Protein AF-A0A9W9DX78-F1 (afdb_monomer_lite)

Sequence (308 aa):
MVFSSPDERIPYTIQPLTSFVSNEYILKGWKRLVHPEGACCYVYQFSGRSRDPRFYTDANILDDLIKDRVMVCIREFDDFTGSRDIRLPFRANIVFNLGTDEGNPDDYICEYYIADHASRSIFWLDTVDANIFSVWWEVVGVTPATHIEHAVVSQCWYHCHLFPHSYSLTVEVVDELHDILSHSICDTITSSTSTVPYSVSDLKEMMLLLNNLRKNPSTGGGVSAYSRIMYIFARLRFLHFNGQPGARLDRDQSIHYKADRLQHRRPWWMRSLSPVLFSAPDLYYRNCQLCGWIVWSTKLRGQILLAR

Foldseek 3Di:
DDDDDPPDDDDDDDDPPDDPDPPPVVDVQKDWDAAPVGQIKIWGDDPDDPFDEIEIESFDVVPVVSVVVSVVVVVVVVCVCVVVVPDDPTHKYKYWYWAADPVDNVDIDIDIWIADPVLLFIGDPDDDDPVVQPLPVLDPDDDDPVLVVLSGSLVNLVVCLVVQQSDWDDLVLLVVVLVVLVVQLVQQVPDPFALRPDDNVVSVVLNVLSVVCNVPGDTRPSSNVSSVSVSVVSSSCSSQVPPDDQGNGGNPDDSDDDVVVVVPPPDVVLVVCCVVVVNPSVVVSVCVVVVVDDDDDDPPDDDDDDDD

Organism: NCBI:txid153920

Radius of gyration: 27.49 Å; chains: 1; bounding box: 90×54×74 Å

pLDDT: mean 80.82, std 18.41, range [25.75, 97.81]

Secondary structure (DSSP, 8-state):
--PPPTTS-----PPTT------GGG-TTEEEEE-TTS-EEEEE--TT-TTS-EEEE-S-TTSHHHHHHHHHHHHHHHHHHHHTT--PPTTPEEEEEEEEPTT-TT-EEEEEEEEETTTTEEE-SS---GGGSGGGGG-S----HHHHHHHHHHHHHHHHHH-TTS----HHHHHHHHHHHHHHHHHHHH-TT----S-HHHHHHHHHHHHHHHHS--SSHHHHHHHHHHHHHHHHHHHTTTTSTT---STT--S---HHHHS----HHHHHHHHHTTTHHHHHHHHHHHTTS---------------

Structure (mmCIF, N/CA/C/O backbone):
data_AF-A0A9W9DX78-F1
#
_entry.id   AF-A0A9W9DX78-F1
#
loop_
_atom_site.group_PDB
_atom_site.id
_atom_site.type_symbol
_atom_site.label_atom_id
_atom_site.label_alt_id
_atom_site.label_comp_id
_atom_site.label_asym_id
_atom_site.label_entity_id
_atom_site.label_seq_id
_atom_site.pdbx_PDB_ins_code
_atom_site.Cartn_x
_atom_site.Cartn_y
_atom_site.Cartn_z
_atom_site.occupancy
_atom_site.B_iso_or_equiv
_atom_site.auth_seq_id
_atom_site.auth_comp_id
_atom_site.auth_asym_id
_atom_site.auth_atom_id
_atom_site.pdbx_PDB_model_num
ATOM 1 N N . MET A 1 1 ? 26.016 3.010 -13.474 1.00 39.75 1 MET A N 1
ATOM 2 C CA . MET A 1 1 ? 26.534 4.291 -12.927 1.00 39.75 1 MET A CA 1
ATOM 3 C C . MET A 1 1 ? 26.956 4.020 -11.490 1.00 39.75 1 MET A C 1
ATOM 5 O O . MET A 1 1 ? 26.122 3.547 -10.733 1.00 39.75 1 MET A O 1
ATOM 9 N N . VAL A 1 2 ? 28.229 4.213 -11.133 1.00 38.81 2 VAL A N 1
ATOM 10 C CA . VAL A 1 2 ? 28.708 3.964 -9.761 1.00 38.81 2 VAL A CA 1
ATOM 11 C C . VAL A 1 2 ? 28.140 5.060 -8.862 1.00 38.81 2 VAL A C 1
ATOM 13 O O . VAL A 1 2 ? 28.445 6.232 -9.072 1.00 38.81 2 VAL A O 1
ATOM 16 N N . PHE A 1 3 ? 27.281 4.702 -7.907 1.00 47.84 3 PHE A N 1
ATOM 17 C CA . PHE A 1 3 ? 26.845 5.649 -6.886 1.00 47.84 3 PHE A CA 1
ATOM 18 C C . PHE A 1 3 ? 28.029 5.926 -5.967 1.00 47.84 3 PHE A C 1
ATOM 20 O O . PHE A 1 3 ? 28.554 5.030 -5.313 1.00 47.84 3 PHE A O 1
ATOM 27 N N . SER A 1 4 ? 28.473 7.173 -5.957 1.00 55.44 4 SER A N 1
ATOM 28 C CA . SER A 1 4 ? 29.407 7.675 -4.962 1.00 55.44 4 SER A CA 1
ATOM 29 C C . SER A 1 4 ? 28.764 7.652 -3.577 1.00 55.44 4 SER A C 1
ATOM 31 O O . SER A 1 4 ? 27.589 8.006 -3.446 1.00 55.44 4 SER A O 1
ATOM 33 N N . SER A 1 5 ? 29.536 7.271 -2.554 1.00 54.41 5 SER A N 1
ATOM 34 C CA . SER A 1 5 ? 29.099 7.370 -1.157 1.00 54.41 5 SER A CA 1
ATOM 35 C C . SER A 1 5 ? 28.635 8.805 -0.846 1.00 54.41 5 SER A C 1
ATOM 37 O O . SER A 1 5 ? 29.285 9.748 -1.308 1.00 54.41 5 SER A O 1
ATOM 39 N N . PRO A 1 6 ? 27.563 9.005 -0.051 1.00 67.50 6 PRO A N 1
ATOM 40 C CA . PRO A 1 6 ? 27.138 10.334 0.401 1.00 67.50 6 PRO A CA 1
ATOM 41 C C . PRO A 1 6 ? 28.216 11.099 1.185 1.00 67.50 6 PRO A C 1
ATOM 43 O O . PRO A 1 6 ? 28.081 12.304 1.395 1.00 67.50 6 PRO A O 1
ATOM 46 N N . ASP A 1 7 ? 29.261 10.402 1.633 1.00 74.38 7 ASP A N 1
ATOM 47 C CA . ASP A 1 7 ? 30.269 10.926 2.552 1.00 74.38 7 ASP A CA 1
ATOM 48 C C . ASP A 1 7 ? 31.324 11.823 1.883 1.00 74.38 7 ASP A C 1
ATOM 50 O O . ASP A 1 7 ? 32.043 12.545 2.576 1.00 74.38 7 ASP A O 1
ATOM 54 N N . GLU A 1 8 ? 31.427 11.823 0.549 1.00 79.19 8 GLU A N 1
ATOM 55 C CA . GLU A 1 8 ? 32.454 12.581 -0.172 1.00 79.19 8 GLU A CA 1
ATOM 56 C C . GLU A 1 8 ? 31.854 13.718 -1.014 1.00 79.19 8 GLU A C 1
ATOM 58 O O . GLU A 1 8 ? 30.939 13.532 -1.819 1.00 79.19 8 GLU A O 1
ATOM 63 N N . ARG A 1 9 ? 32.382 14.941 -0.849 1.00 74.25 9 ARG A N 1
ATOM 64 C CA . ARG A 1 9 ? 31.982 16.088 -1.677 1.00 74.25 9 ARG A CA 1
ATOM 65 C C . ARG A 1 9 ? 32.602 15.968 -3.063 1.00 74.25 9 ARG A C 1
ATOM 67 O O . ARG A 1 9 ? 33.774 16.286 -3.246 1.00 74.25 9 ARG A O 1
ATOM 74 N N . ILE A 1 10 ? 31.789 15.610 -4.048 1.00 81.19 10 ILE A N 1
ATOM 75 C CA . ILE A 1 10 ? 32.211 15.582 -5.449 1.00 81.19 10 ILE A CA 1
ATOM 76 C C . ILE A 1 10 ? 31.985 16.967 -6.072 1.00 81.19 10 ILE A C 1
ATOM 78 O O . ILE A 1 10 ? 30.840 17.426 -6.129 1.00 81.19 10 ILE A O 1
ATOM 82 N N . PRO A 1 11 ? 33.038 17.666 -6.537 1.00 82.56 11 PRO A N 1
ATOM 83 C CA . PRO A 1 11 ? 32.868 18.939 -7.224 1.00 82.56 11 PRO A CA 1
ATOM 84 C C . PRO A 1 11 ? 32.134 18.722 -8.556 1.00 82.56 11 PRO A C 1
ATOM 86 O O . PRO A 1 11 ? 32.561 17.927 -9.389 1.00 82.56 11 PRO A O 1
ATOM 89 N N . TYR A 1 12 ? 31.038 19.453 -8.768 1.00 81.62 12 TYR A N 1
ATOM 90 C CA . TYR A 1 12 ? 30.264 19.433 -10.011 1.00 81.62 12 TYR A CA 1
ATOM 91 C C . TYR A 1 12 ? 30.130 20.852 -10.571 1.00 81.62 12 TYR A C 1
ATOM 93 O O . TYR A 1 12 ? 29.685 21.765 -9.873 1.00 81.62 12 TYR A O 1
ATOM 101 N N . THR A 1 13 ? 30.508 21.051 -11.836 1.00 87.31 13 THR A N 1
ATOM 102 C CA . THR A 1 13 ? 30.417 22.351 -12.518 1.00 87.31 13 THR A CA 1
ATOM 103 C C . THR A 1 13 ? 29.256 22.346 -13.506 1.00 87.31 13 THR A C 1
ATOM 105 O O . THR A 1 13 ? 29.278 21.621 -14.499 1.00 87.31 13 THR A O 1
ATOM 108 N N . ILE A 1 14 ? 28.250 23.187 -13.252 1.00 87.56 14 ILE A N 1
ATOM 109 C CA . ILE A 1 14 ? 27.121 23.396 -14.165 1.00 87.56 14 ILE A CA 1
ATOM 110 C C . ILE A 1 14 ? 27.589 24.287 -15.319 1.00 87.56 14 ILE A C 1
ATOM 112 O O . ILE A 1 14 ? 28.000 25.425 -15.096 1.00 87.56 14 ILE A O 1
ATOM 116 N N . GLN A 1 15 ? 27.524 23.780 -16.549 1.00 91.25 15 GLN A N 1
ATOM 117 C CA . GLN A 1 15 ? 27.905 24.558 -17.729 1.00 91.25 15 GLN A CA 1
ATOM 118 C C . GLN A 1 15 ? 26.832 25.612 -18.067 1.00 91.25 15 GLN A C 1
ATOM 120 O O . GLN A 1 15 ? 25.640 25.353 -17.849 1.00 91.25 15 GLN A O 1
ATOM 125 N N . PRO A 1 16 ? 27.201 26.785 -18.620 1.00 87.50 16 PRO A N 1
ATOM 126 C CA . PRO A 1 16 ? 26.230 27.762 -19.108 1.00 87.50 16 PRO A CA 1
ATOM 127 C C . PRO A 1 16 ? 25.223 27.124 -20.074 1.00 87.50 16 PRO A C 1
ATOM 129 O O . PRO A 1 16 ? 25.591 26.266 -20.870 1.00 87.50 16 PRO A O 1
ATOM 132 N N . LEU A 1 17 ? 23.957 27.552 -20.007 1.00 81.12 17 LEU A N 1
ATOM 133 C CA . LEU A 1 17 ? 22.848 27.030 -20.828 1.00 81.12 17 LEU A CA 1
ATOM 134 C C . LEU A 1 17 ? 22.507 25.539 -20.602 1.00 81.12 17 LEU A C 1
ATOM 136 O O . LEU A 1 17 ? 21.785 24.947 -21.402 1.00 81.12 17 LEU A O 1
ATOM 140 N N . THR A 1 18 ? 22.957 24.934 -19.497 1.00 81.31 18 THR A N 1
ATOM 141 C CA . THR A 1 18 ? 22.501 23.594 -19.095 1.00 81.31 18 THR A CA 1
ATOM 142 C C . THR A 1 18 ? 21.070 23.662 -18.563 1.00 81.31 18 THR A C 1
ATOM 144 O O . THR A 1 18 ? 20.807 24.334 -17.566 1.00 81.31 18 THR A O 1
ATOM 147 N N . SER A 1 19 ? 20.149 22.934 -19.198 1.00 77.38 19 SER A N 1
ATOM 148 C CA . SER A 1 19 ? 18.806 22.683 -18.670 1.00 77.38 19 SER A CA 1
ATOM 149 C C . SER A 1 19 ? 18.724 21.253 -18.149 1.00 77.38 19 SER A C 1
ATOM 151 O O . SER A 1 19 ? 19.012 20.303 -18.877 1.00 77.38 19 SER A O 1
ATOM 153 N N . PHE A 1 20 ? 18.321 21.092 -16.890 1.00 70.56 20 PHE A N 1
ATOM 154 C CA . PHE A 1 20 ? 18.100 19.786 -16.273 1.00 70.56 20 PHE A CA 1
ATOM 155 C C . PHE A 1 20 ? 16.692 19.295 -16.607 1.00 70.56 20 PHE A C 1
ATOM 157 O O . PHE A 1 20 ? 15.810 19.236 -15.753 1.00 70.56 20 PHE A O 1
ATOM 164 N N . VAL A 1 21 ? 16.464 18.973 -17.876 1.00 61.59 21 VAL A N 1
ATOM 165 C CA . VAL A 1 21 ? 15.278 18.207 -18.256 1.00 61.59 21 VAL A CA 1
ATOM 166 C C . VAL A 1 21 ? 15.561 16.760 -17.874 1.00 61.59 21 VAL A C 1
ATOM 168 O O . VAL A 1 21 ? 16.599 16.213 -18.246 1.00 61.59 21 VAL A O 1
ATOM 171 N N . SER A 1 22 ? 14.673 16.147 -17.087 1.00 55.66 22 SER A N 1
ATOM 172 C CA . SER A 1 22 ? 14.780 14.718 -16.791 1.00 55.66 22 SER A CA 1
ATOM 173 C C . SER A 1 22 ? 14.846 13.976 -18.124 1.00 55.66 22 SER A C 1
ATOM 175 O O . SER A 1 22 ? 13.987 14.182 -18.978 1.00 55.66 22 SER A O 1
ATOM 177 N N . ASN A 1 23 ? 15.899 13.186 -18.339 1.00 50.88 23 ASN A N 1
ATOM 178 C CA . ASN A 1 23 ? 16.102 12.431 -19.573 1.00 50.88 23 ASN A CA 1
ATOM 179 C C . ASN A 1 23 ? 15.057 11.304 -19.680 1.00 50.88 23 ASN A C 1
ATOM 181 O O . ASN A 1 23 ? 15.368 10.124 -19.533 1.00 50.88 23 ASN A O 1
ATOM 185 N N . GLU A 1 24 ? 13.802 11.661 -19.953 1.00 53.16 24 GLU A N 1
ATOM 186 C CA . GLU A 1 24 ? 12.708 10.721 -20.217 1.00 53.16 24 GLU A CA 1
ATOM 187 C C . GLU A 1 24 ? 12.996 9.872 -21.471 1.00 53.16 24 GLU A C 1
ATOM 189 O O . GLU A 1 24 ? 12.524 8.745 -21.587 1.00 53.16 24 GLU A O 1
ATOM 194 N N . TYR A 1 25 ? 13.863 10.358 -22.369 1.00 51.03 25 TYR A N 1
ATOM 195 C CA . TYR A 1 25 ? 14.285 9.668 -23.593 1.00 51.03 25 TYR A CA 1
ATOM 196 C C . TYR A 1 25 ? 15.056 8.352 -23.360 1.00 51.03 25 TYR A C 1
ATOM 198 O O . TYR A 1 25 ? 15.133 7.534 -24.276 1.00 51.03 25 TYR A O 1
ATOM 206 N N . ILE A 1 26 ? 15.621 8.120 -22.165 1.00 53.78 26 ILE A N 1
ATOM 207 C CA . ILE A 1 26 ? 16.452 6.929 -21.870 1.00 53.78 26 ILE A CA 1
ATOM 208 C C . ILE A 1 26 ? 15.590 5.688 -21.557 1.00 53.78 26 ILE A C 1
ATOM 210 O O . ILE A 1 26 ? 16.038 4.545 -21.658 1.00 53.78 26 ILE A O 1
ATOM 214 N N . LEU A 1 27 ? 14.313 5.889 -21.239 1.00 66.12 27 LEU A N 1
ATOM 215 C CA . LEU A 1 27 ? 13.443 4.882 -20.648 1.00 66.12 27 LEU A CA 1
ATOM 216 C C . LEU A 1 27 ? 12.310 4.496 -21.616 1.00 66.12 27 LEU A C 1
ATOM 218 O O . LEU A 1 27 ? 11.139 4.735 -21.349 1.00 66.12 27 LEU A O 1
ATOM 222 N N . LYS A 1 28 ? 12.630 3.891 -22.773 1.00 77.00 28 LYS A N 1
ATOM 223 C CA . LYS A 1 28 ? 11.600 3.401 -23.720 1.00 77.00 28 LYS A CA 1
ATOM 224 C C . LYS A 1 28 ? 10.590 2.485 -23.001 1.00 77.00 28 LYS A C 1
ATOM 226 O O . LYS A 1 28 ? 10.953 1.393 -22.575 1.00 77.00 28 LYS A O 1
ATOM 231 N N . GLY A 1 29 ? 9.337 2.932 -22.879 1.00 82.56 29 GLY A N 1
ATOM 232 C CA . GLY A 1 29 ? 8.245 2.211 -22.200 1.00 82.56 29 GLY A CA 1
ATOM 233 C C . GLY A 1 29 ? 8.226 2.333 -20.669 1.00 82.56 29 GLY A C 1
ATOM 234 O O . GLY A 1 29 ? 7.264 1.907 -20.036 1.00 82.56 29 GLY A O 1
ATOM 235 N N . TRP A 1 30 ? 9.253 2.944 -20.079 1.00 88.94 30 TRP A N 1
ATOM 236 C CA . TRP A 1 30 ? 9.406 3.140 -18.643 1.00 88.94 30 TRP A CA 1
ATOM 237 C C . TRP A 1 30 ? 9.156 4.604 -18.277 1.00 88.94 30 TRP A C 1
ATOM 239 O O . TRP A 1 30 ? 9.602 5.526 -18.955 1.00 88.94 30 TRP A O 1
ATOM 249 N N . LYS A 1 31 ? 8.483 4.837 -17.155 1.00 90.19 31 LYS A N 1
ATOM 250 C CA . LYS A 1 31 ? 8.309 6.164 -16.571 1.00 90.19 31 LYS A CA 1
ATOM 251 C C . LYS A 1 31 ? 8.881 6.173 -15.164 1.00 90.19 31 LYS A C 1
ATOM 253 O O . LYS A 1 31 ? 8.508 5.357 -14.325 1.00 90.19 31 LYS A O 1
ATOM 258 N N . ARG A 1 32 ? 9.771 7.129 -14.905 1.00 90.56 32 ARG A N 1
ATOM 259 C CA . ARG A 1 32 ? 10.307 7.390 -13.569 1.00 90.56 32 ARG A CA 1
ATOM 260 C C . ARG A 1 32 ? 9.287 8.172 -12.745 1.00 90.56 32 ARG A C 1
ATOM 262 O O . ARG A 1 32 ? 8.719 9.154 -13.220 1.00 90.56 32 ARG A O 1
ATOM 269 N N . LEU A 1 33 ? 9.086 7.754 -11.505 1.00 89.94 33 LEU A N 1
ATOM 270 C CA . LEU A 1 33 ? 8.206 8.382 -10.531 1.00 89.94 33 LEU A CA 1
ATOM 271 C C . LEU A 1 33 ? 8.989 8.620 -9.237 1.00 89.94 33 LEU A C 1
ATOM 273 O O . LEU A 1 33 ? 9.838 7.821 -8.853 1.00 89.94 33 LEU A O 1
ATOM 277 N N . VAL A 1 34 ? 8.708 9.735 -8.568 1.00 89.75 34 VAL A N 1
ATOM 278 C CA . VAL A 1 34 ? 9.351 10.085 -7.296 1.00 89.75 34 VAL A CA 1
ATOM 279 C C . VAL A 1 34 ? 8.270 10.198 -6.236 1.00 89.75 34 VAL A C 1
ATOM 281 O O . VAL A 1 34 ? 7.331 10.981 -6.378 1.00 89.75 34 VAL A O 1
ATOM 284 N N . HIS A 1 35 ? 8.377 9.376 -5.198 1.00 91.12 35 HIS A N 1
ATOM 285 C CA . HIS A 1 35 ? 7.530 9.447 -4.019 1.00 91.12 35 HIS A CA 1
ATOM 286 C C . HIS A 1 35 ? 7.719 10.814 -3.330 1.00 91.12 35 HIS A C 1
ATOM 288 O O . HIS A 1 35 ? 8.832 11.339 -3.337 1.00 91.12 35 HIS A O 1
ATOM 294 N N . PRO A 1 36 ? 6.685 11.401 -2.700 1.00 90.25 36 PRO A N 1
ATOM 295 C CA . PRO A 1 36 ? 6.815 12.644 -1.933 1.00 90.25 36 PRO A CA 1
ATOM 296 C C . PRO A 1 36 ? 7.933 12.648 -0.875 1.00 90.25 36 PRO A C 1
ATOM 298 O O . PRO A 1 36 ? 8.475 13.704 -0.576 1.00 90.25 36 PRO A O 1
ATOM 301 N N . GLU A 1 37 ? 8.305 11.481 -0.341 1.00 90.38 37 GLU A N 1
ATOM 302 C CA . GLU A 1 37 ? 9.425 11.317 0.609 1.00 90.38 37 GLU A CA 1
ATOM 303 C C . GLU A 1 37 ? 10.801 11.162 -0.076 1.00 90.38 37 GLU A C 1
ATOM 305 O O . GLU A 1 37 ? 11.813 10.993 0.593 1.00 90.38 37 GLU A O 1
ATOM 310 N N . GLY A 1 38 ? 10.862 11.213 -1.409 1.00 89.06 38 GLY A N 1
ATOM 311 C CA . GLY A 1 38 ? 12.100 11.183 -2.195 1.00 89.06 38 GLY A CA 1
ATOM 312 C C . GLY A 1 38 ? 12.480 9.820 -2.780 1.00 89.06 38 GLY A C 1
ATOM 313 O O . GLY A 1 38 ? 13.324 9.772 -3.674 1.00 89.06 38 GLY A O 1
ATOM 314 N N . ALA A 1 39 ? 11.842 8.727 -2.347 1.00 89.62 39 ALA A N 1
ATOM 315 C CA . ALA A 1 39 ? 12.070 7.398 -2.919 1.00 89.62 39 ALA A CA 1
ATOM 316 C C . ALA A 1 39 ? 11.726 7.365 -4.419 1.00 89.62 39 ALA A C 1
ATOM 318 O O . ALA A 1 39 ? 10.754 7.978 -4.866 1.00 89.62 39 ALA A O 1
ATOM 319 N N . CYS A 1 40 ? 12.527 6.655 -5.210 1.00 90.81 40 CYS A N 1
ATOM 320 C CA . CYS A 1 40 ? 12.334 6.544 -6.652 1.00 90.81 40 CYS A CA 1
ATOM 321 C C . CYS A 1 40 ? 11.678 5.206 -6.986 1.00 90.81 40 CYS A C 1
ATOM 323 O O . CYS A 1 40 ? 12.102 4.173 -6.484 1.00 90.81 40 CYS A O 1
ATOM 325 N N . CYS A 1 41 ? 10.693 5.223 -7.876 1.00 92.19 41 CYS A N 1
ATOM 326 C CA . CYS A 1 41 ? 10.151 4.013 -8.472 1.00 92.19 41 CYS A CA 1
ATOM 327 C C . CYS A 1 41 ? 9.965 4.188 -9.975 1.00 92.19 41 CYS A C 1
ATOM 329 O O . CYS A 1 41 ? 10.003 5.296 -10.521 1.00 92.19 41 CYS A O 1
ATOM 331 N N . TYR A 1 42 ? 9.779 3.072 -10.658 1.00 93.31 42 TYR A N 1
ATOM 332 C CA . TYR A 1 42 ? 9.654 3.016 -12.099 1.00 93.31 42 TYR A CA 1
ATOM 333 C C . TYR A 1 42 ? 8.396 2.245 -12.454 1.00 93.31 42 TYR A C 1
ATOM 335 O O . TYR A 1 42 ? 8.093 1.225 -11.839 1.00 93.31 42 TYR A O 1
ATOM 343 N N . VAL A 1 43 ? 7.656 2.751 -13.438 1.00 93.25 43 VAL A N 1
ATOM 344 C CA . VAL A 1 43 ? 6.479 2.078 -13.982 1.00 93.25 43 VAL A CA 1
ATOM 345 C C . VAL A 1 43 ? 6.699 1.751 -15.450 1.00 93.25 43 VAL A C 1
ATOM 347 O O . VAL A 1 43 ? 7.066 2.626 -16.234 1.00 93.25 43 VAL A O 1
ATOM 350 N N . TYR A 1 44 ? 6.475 0.497 -15.814 1.00 92.25 44 TYR A N 1
ATOM 351 C CA . TYR A 1 44 ? 6.484 0.009 -17.181 1.00 92.25 44 TYR A CA 1
ATOM 352 C C . TYR A 1 44 ? 5.062 -0.279 -17.646 1.00 92.25 44 TYR A C 1
ATOM 354 O O . TYR A 1 44 ? 4.227 -0.790 -16.892 1.00 92.25 44 TYR A O 1
ATOM 362 N N . GLN A 1 45 ? 4.790 0.048 -18.905 1.00 87.25 45 GLN A N 1
ATOM 363 C CA . GLN A 1 45 ? 3.538 -0.298 -19.559 1.00 87.25 45 GLN A CA 1
ATOM 364 C C . GLN A 1 45 ? 3.813 -0.668 -21.015 1.00 87.25 45 GLN A C 1
ATOM 366 O O . GLN A 1 45 ? 4.521 0.056 -21.721 1.00 87.25 45 GLN A O 1
ATOM 371 N N . PHE A 1 46 ? 3.243 -1.782 -21.478 1.00 83.38 46 PHE A N 1
ATOM 372 C CA . PHE A 1 46 ? 3.380 -2.190 -22.871 1.00 83.38 46 PHE A CA 1
ATOM 373 C C . PHE A 1 46 ? 2.779 -1.131 -23.810 1.00 83.38 46 PHE A C 1
ATOM 375 O O . PHE A 1 46 ? 1.664 -0.633 -23.626 1.00 83.38 46 PHE A O 1
ATOM 382 N N . SER A 1 47 ? 3.539 -0.743 -24.836 1.00 72.25 47 SER A N 1
ATOM 383 C CA . SER A 1 47 ? 3.085 0.234 -25.823 1.00 72.25 47 SER A CA 1
ATOM 384 C C . SER A 1 47 ? 1.990 -0.367 -26.709 1.00 72.25 47 SER A C 1
ATOM 386 O O . SER A 1 47 ? 2.226 -1.378 -27.367 1.00 72.25 47 SER A O 1
ATOM 388 N N . GLY A 1 48 ? 0.826 0.287 -26.788 1.00 63.94 48 GLY A N 1
ATOM 389 C CA . GLY A 1 48 ? -0.219 -0.040 -27.772 1.00 63.94 48 GLY A CA 1
ATOM 390 C C . GLY A 1 48 ? -1.571 -0.471 -27.202 1.00 63.94 48 GLY A C 1
ATOM 391 O O . GLY A 1 48 ? -2.502 -0.679 -27.978 1.00 63.94 48 GLY A O 1
ATOM 392 N N . ARG A 1 49 ? -1.726 -0.569 -25.875 1.00 57.94 49 ARG A N 1
ATOM 393 C CA . ARG A 1 49 ? -3.000 -0.942 -25.239 1.00 57.94 49 ARG A CA 1
ATOM 394 C C . ARG A 1 49 ? -3.228 -0.158 -23.946 1.00 57.94 49 ARG A C 1
ATOM 396 O O . ARG A 1 49 ? -2.605 -0.396 -22.920 1.00 57.94 49 ARG A O 1
ATOM 403 N N . SER A 1 50 ? -4.187 0.766 -23.956 1.00 55.91 50 SER A N 1
ATOM 404 C CA . SER A 1 50 ? -4.512 1.607 -22.787 1.00 55.91 50 SER A CA 1
ATOM 405 C C . SER A 1 50 ? -5.155 0.856 -21.606 1.00 55.91 50 SER A C 1
ATOM 407 O O . SER A 1 50 ? -5.458 1.482 -20.591 1.00 55.91 50 SER A O 1
ATOM 409 N N . ARG A 1 51 ? -5.415 -0.452 -21.739 1.00 64.75 51 ARG A N 1
ATOM 410 C CA . ARG A 1 51 ? -6.086 -1.289 -20.728 1.00 64.75 51 ARG A CA 1
ATOM 411 C C . ARG A 1 51 ? -5.167 -2.323 -20.074 1.00 64.75 51 ARG A C 1
ATOM 413 O O . ARG A 1 51 ? -5.647 -3.071 -19.229 1.00 64.75 51 ARG A O 1
ATOM 420 N N . ASP A 1 52 ? -3.894 -2.348 -20.453 1.00 74.31 52 ASP A N 1
ATOM 421 C CA . ASP A 1 52 ? -2.941 -3.324 -19.939 1.00 74.31 52 ASP A CA 1
ATOM 422 C C . ASP A 1 52 ? -2.560 -3.026 -18.480 1.00 74.31 52 ASP A C 1
ATOM 424 O O . ASP A 1 52 ? -2.628 -1.863 -18.043 1.00 74.31 52 ASP A O 1
ATOM 428 N N . PRO A 1 53 ? -2.168 -4.066 -17.723 1.00 83.69 53 PRO A N 1
ATOM 429 C CA . PRO A 1 53 ? -1.598 -3.905 -16.395 1.00 83.69 53 PRO A CA 1
ATOM 430 C C . PRO A 1 53 ? -0.417 -2.928 -16.377 1.00 83.69 53 PRO A C 1
ATOM 432 O O . PRO A 1 53 ? 0.267 -2.703 -17.378 1.00 83.69 53 PRO A O 1
ATOM 435 N N . ARG A 1 54 ? -0.175 -2.344 -15.202 1.00 91.50 54 ARG A N 1
ATOM 436 C CA . ARG A 1 54 ? 0.989 -1.487 -14.953 1.00 91.50 54 ARG A CA 1
ATOM 437 C C . ARG A 1 54 ? 1.974 -2.233 -14.074 1.00 91.50 54 ARG A C 1
ATOM 439 O O . ARG A 1 54 ? 1.591 -2.703 -13.005 1.00 91.50 54 ARG A O 1
ATOM 446 N N . PHE A 1 55 ? 3.227 -2.285 -14.500 1.00 94.06 55 PHE A N 1
ATOM 447 C CA . PHE A 1 55 ? 4.289 -2.973 -13.777 1.00 94.06 55 PHE A CA 1
ATOM 448 C C . PHE A 1 55 ? 5.135 -1.953 -13.028 1.00 94.06 55 PHE A C 1
ATOM 450 O O . PHE A 1 55 ? 5.649 -1.023 -13.639 1.00 94.06 55 PHE A O 1
ATOM 457 N N . TYR A 1 56 ? 5.264 -2.097 -11.717 1.00 95.31 56 TYR A N 1
ATOM 458 C CA . TYR A 1 56 ? 6.022 -1.208 -10.848 1.00 95.31 56 TYR A CA 1
ATOM 459 C C . TYR A 1 56 ? 7.246 -1.927 -10.295 1.00 95.31 56 TYR A C 1
ATOM 461 O O . TYR A 1 56 ? 7.201 -3.122 -10.026 1.00 95.31 56 TYR A O 1
ATOM 469 N N . THR A 1 57 ? 8.319 -1.178 -10.083 1.00 94.62 57 THR A N 1
ATOM 470 C CA . THR A 1 57 ? 9.509 -1.633 -9.359 1.00 94.62 57 THR A CA 1
ATOM 471 C C . THR A 1 57 ? 10.169 -0.433 -8.689 1.00 94.62 57 THR A C 1
ATOM 473 O O . THR A 1 57 ? 10.162 0.674 -9.236 1.00 94.62 57 THR A O 1
ATOM 476 N N . ASP A 1 58 ? 10.737 -0.624 -7.508 1.00 92.38 58 ASP A N 1
ATOM 477 C CA . ASP A 1 58 ? 11.652 0.327 -6.864 1.00 92.38 58 ASP A CA 1
ATOM 478 C C . ASP A 1 58 ? 13.127 -0.001 -7.157 1.00 92.38 58 ASP A C 1
ATOM 480 O O . ASP A 1 58 ? 13.994 0.860 -6.996 1.00 92.38 58 ASP A O 1
ATOM 484 N N . ALA A 1 59 ? 13.405 -1.199 -7.689 1.00 91.38 59 ALA A N 1
ATOM 485 C CA . ALA A 1 59 ? 14.724 -1.575 -8.185 1.00 91.38 59 ALA A CA 1
ATOM 486 C C . ALA A 1 59 ? 15.270 -0.544 -9.187 1.00 91.38 59 ALA A C 1
ATOM 488 O O . ALA A 1 59 ? 14.558 -0.018 -10.051 1.00 91.38 59 ALA A O 1
ATOM 489 N N . ASN A 1 60 ? 16.565 -0.254 -9.078 1.00 89.44 60 ASN A N 1
ATOM 490 C CA . ASN A 1 60 ? 17.202 0.783 -9.874 1.00 89.44 60 ASN A CA 1
ATOM 491 C C . ASN A 1 60 ? 17.436 0.344 -11.330 1.00 89.44 60 ASN A C 1
ATOM 493 O O . ASN A 1 60 ? 18.526 -0.093 -11.686 1.00 89.44 60 ASN A O 1
ATOM 497 N N . ILE A 1 61 ? 16.443 0.552 -12.196 1.00 90.31 61 ILE A N 1
ATOM 498 C CA . ILE A 1 61 ? 16.523 0.213 -13.630 1.00 90.31 61 ILE A CA 1
ATOM 499 C C . ILE A 1 61 ? 17.496 1.089 -14.444 1.00 90.31 61 ILE A C 1
ATOM 501 O O . ILE A 1 61 ? 17.564 0.964 -15.665 1.00 90.31 61 ILE A O 1
ATOM 505 N N . LEU A 1 62 ? 18.191 2.041 -13.809 1.00 88.88 62 LEU A N 1
ATOM 506 C CA . LEU A 1 62 ? 19.301 2.761 -14.445 1.00 88.88 62 LEU A CA 1
ATOM 507 C C . LEU A 1 62 ? 20.577 1.910 -14.493 1.00 88.88 62 LEU A C 1
ATOM 509 O O . LEU A 1 62 ? 21.537 2.284 -15.165 1.00 88.88 62 LEU A O 1
ATOM 513 N N . ASP A 1 63 ? 20.601 0.808 -13.747 1.00 88.56 63 ASP A N 1
ATOM 514 C CA . ASP A 1 63 ? 21.545 -0.278 -13.939 1.00 88.56 63 ASP A CA 1
ATOM 515 C C . ASP A 1 63 ? 20.971 -1.254 -14.976 1.00 88.56 63 ASP A C 1
ATOM 517 O O . ASP A 1 63 ? 19.863 -1.770 -14.805 1.00 88.56 63 ASP A O 1
ATOM 521 N N . ASP A 1 64 ? 21.709 -1.477 -16.064 1.00 89.00 64 ASP A N 1
ATOM 522 C CA . ASP A 1 64 ? 21.247 -2.301 -17.183 1.00 89.00 64 ASP A CA 1
ATOM 523 C C . ASP A 1 64 ? 21.022 -3.765 -16.773 1.00 89.00 64 ASP A C 1
ATOM 525 O O . ASP A 1 64 ? 20.050 -4.369 -17.221 1.00 89.00 64 ASP A O 1
ATOM 529 N N . LEU A 1 65 ? 21.830 -4.317 -15.856 1.00 89.56 65 LEU A N 1
ATOM 530 C CA . LEU A 1 65 ? 21.643 -5.686 -15.364 1.00 89.56 65 LEU A CA 1
ATOM 531 C C . LEU A 1 65 ? 20.348 -5.801 -14.555 1.00 89.56 65 LEU A C 1
ATOM 533 O O . LEU A 1 65 ? 19.566 -6.731 -14.752 1.00 89.56 65 LEU A O 1
ATOM 537 N N . ILE A 1 66 ? 20.100 -4.843 -13.656 1.00 91.06 66 ILE A N 1
ATOM 538 C CA . ILE A 1 66 ? 18.867 -4.805 -12.854 1.00 91.06 66 ILE A CA 1
ATOM 539 C C . ILE A 1 66 ? 17.656 -4.653 -13.775 1.00 91.06 66 ILE A C 1
ATOM 541 O O . ILE A 1 66 ? 16.669 -5.373 -13.633 1.00 91.06 66 ILE A O 1
ATOM 545 N N . LYS A 1 67 ? 17.736 -3.741 -14.745 1.00 91.94 67 LYS A N 1
ATOM 546 C CA . LYS A 1 67 ? 16.677 -3.520 -15.729 1.00 91.94 67 LYS A CA 1
ATOM 547 C C . LYS A 1 67 ? 16.366 -4.783 -16.526 1.00 91.94 67 LYS A C 1
ATOM 549 O O . LYS A 1 67 ? 15.190 -5.109 -16.684 1.00 91.94 67 LYS A O 1
ATOM 554 N N . ASP A 1 68 ? 17.385 -5.493 -17.002 1.00 92.06 68 ASP A N 1
ATOM 555 C CA . ASP A 1 68 ? 17.206 -6.733 -17.756 1.00 92.06 68 ASP A CA 1
ATOM 556 C C . ASP A 1 68 ? 16.541 -7.816 -16.899 1.00 92.06 68 ASP A C 1
ATOM 558 O O . ASP A 1 68 ? 15.585 -8.443 -17.362 1.00 92.06 68 ASP A O 1
ATOM 562 N N . ARG A 1 69 ? 16.953 -7.969 -15.632 1.00 93.31 69 ARG A N 1
ATOM 563 C CA . ARG A 1 69 ? 16.319 -8.887 -14.667 1.00 93.31 69 ARG A CA 1
ATOM 564 C C . ARG A 1 69 ? 14.840 -8.553 -14.437 1.00 93.31 69 ARG A C 1
ATOM 566 O O . ARG A 1 69 ? 13.992 -9.430 -14.579 1.00 93.31 69 ARG A O 1
ATOM 573 N N . VAL A 1 70 ? 14.494 -7.284 -14.192 1.00 94.19 70 VAL A N 1
ATOM 574 C CA . VAL A 1 70 ? 13.081 -6.864 -14.053 1.00 94.19 70 VAL A CA 1
ATOM 575 C C . VAL A 1 70 ? 12.283 -7.159 -15.330 1.00 94.19 70 VAL A C 1
ATOM 577 O O . VAL A 1 70 ? 11.152 -7.638 -15.267 1.00 94.19 70 VAL A O 1
ATOM 580 N N . MET A 1 71 ? 12.859 -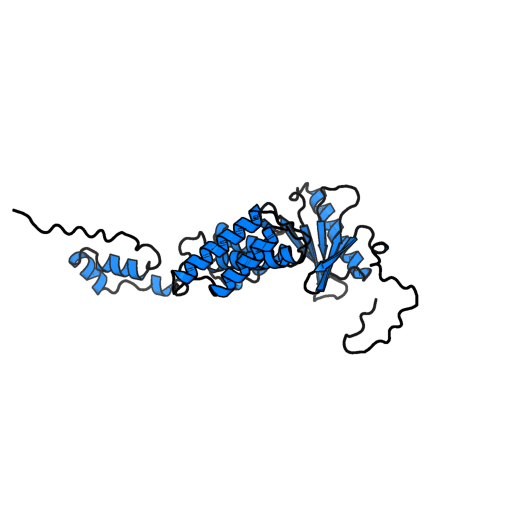6.897 -16.506 1.00 93.88 71 MET A N 1
ATOM 581 C CA . MET A 1 71 ? 12.197 -7.164 -17.788 1.00 93.88 71 MET A CA 1
ATOM 582 C C . MET A 1 71 ? 12.012 -8.659 -18.073 1.00 93.88 71 MET A C 1
ATOM 584 O O . MET A 1 71 ? 11.103 -9.016 -18.826 1.00 93.88 71 MET A O 1
ATOM 588 N N . VAL A 1 72 ? 12.862 -9.535 -17.531 1.00 94.38 72 VAL A N 1
ATOM 589 C CA . VAL A 1 72 ? 12.629 -10.987 -17.551 1.00 94.38 72 VAL A CA 1
ATOM 590 C C . VAL A 1 72 ? 11.405 -11.317 -16.701 1.00 94.38 72 VAL A C 1
ATOM 592 O O . VAL A 1 72 ? 10.464 -11.882 -17.250 1.00 94.38 72 VAL A O 1
ATOM 595 N N . CYS A 1 73 ? 11.334 -10.847 -15.451 1.00 94.81 73 CYS A N 1
ATOM 596 C CA . CYS A 1 73 ? 10.171 -11.102 -14.592 1.00 94.81 73 CYS A CA 1
ATOM 597 C C . CYS A 1 73 ? 8.848 -10.632 -15.209 1.00 94.81 73 CYS A C 1
ATOM 599 O O . CYS A 1 73 ? 7.856 -11.356 -15.188 1.00 94.81 73 CYS A O 1
ATOM 601 N N . ILE A 1 74 ? 8.829 -9.418 -15.778 1.00 94.31 74 ILE A N 1
ATOM 602 C CA . ILE A 1 74 ? 7.631 -8.863 -16.425 1.00 94.31 74 ILE A CA 1
ATOM 603 C C . ILE A 1 74 ? 7.169 -9.775 -17.566 1.00 94.31 74 ILE A C 1
ATOM 605 O O . ILE A 1 74 ? 5.976 -10.047 -17.677 1.00 94.31 74 ILE A O 1
ATOM 609 N N . ARG A 1 75 ? 8.099 -10.247 -18.408 1.00 93.81 75 ARG A N 1
ATOM 610 C CA . ARG A 1 75 ? 7.778 -11.122 -19.544 1.00 93.81 75 ARG A CA 1
ATOM 611 C C . ARG A 1 75 ? 7.312 -12.496 -19.092 1.00 93.81 75 ARG A C 1
ATOM 613 O O . ARG A 1 75 ? 6.295 -12.957 -19.581 1.00 93.81 75 ARG A O 1
ATOM 620 N N . GLU A 1 76 ? 7.998 -13.113 -18.134 1.00 93.62 76 GLU A N 1
ATOM 621 C CA . GLU A 1 76 ? 7.599 -14.419 -17.600 1.00 93.62 76 GLU A CA 1
ATOM 622 C C . GLU A 1 76 ? 6.212 -14.369 -16.953 1.00 93.62 76 GLU A C 1
ATOM 624 O O . GLU A 1 76 ? 5.400 -15.270 -17.156 1.00 93.62 76 GLU A O 1
ATOM 629 N N . PHE A 1 77 ? 5.904 -13.294 -16.226 1.00 93.75 77 PHE A N 1
ATOM 630 C CA . PHE A 1 77 ? 4.583 -13.085 -15.643 1.00 93.75 77 PHE A CA 1
ATOM 631 C C . PHE A 1 77 ? 3.498 -12.868 -16.713 1.00 93.75 77 PHE A C 1
ATOM 633 O O . PHE A 1 77 ? 2.413 -13.453 -16.628 1.00 93.75 77 PHE A O 1
ATOM 640 N N . ASP A 1 78 ? 3.773 -12.050 -17.733 1.00 91.06 78 ASP A N 1
ATOM 641 C CA . ASP A 1 78 ? 2.844 -11.815 -18.849 1.00 91.06 78 ASP A CA 1
ATOM 642 C C . ASP A 1 78 ? 2.598 -13.108 -19.649 1.00 91.06 78 ASP A C 1
ATOM 644 O O . ASP A 1 78 ? 1.450 -13.490 -19.879 1.00 91.06 78 ASP A O 1
ATOM 648 N N . ASP A 1 79 ? 3.654 -13.866 -19.954 1.00 91.94 79 ASP A N 1
ATOM 649 C CA . ASP A 1 79 ? 3.572 -15.165 -20.627 1.00 91.94 79 ASP A CA 1
ATOM 650 C C . ASP A 1 79 ? 2.814 -16.199 -19.778 1.00 91.94 79 ASP A C 1
ATOM 652 O O . ASP A 1 79 ? 1.982 -16.955 -20.291 1.00 91.94 79 ASP A O 1
ATOM 656 N N . PHE A 1 80 ? 3.048 -16.235 -18.464 1.00 92.62 80 PHE A N 1
ATOM 657 C CA . PHE A 1 80 ? 2.339 -17.127 -17.545 1.00 92.62 80 PHE A CA 1
ATOM 658 C C . PHE A 1 80 ? 0.841 -16.819 -17.498 1.00 92.62 80 PHE A C 1
ATOM 660 O O . PHE A 1 80 ? 0.011 -17.726 -17.600 1.00 92.62 80 PHE A O 1
ATOM 667 N N . THR A 1 81 ? 0.480 -15.542 -17.365 1.00 92.25 81 THR A N 1
ATOM 668 C CA . THR A 1 81 ? -0.928 -15.128 -17.322 1.00 92.25 81 THR A CA 1
ATOM 669 C C . THR A 1 81 ? -1.616 -15.327 -18.672 1.00 92.25 81 THR A C 1
ATOM 671 O O . THR A 1 81 ? -2.729 -15.854 -18.708 1.00 92.25 81 THR A O 1
ATOM 674 N N . GLY A 1 82 ? -0.938 -15.017 -19.780 1.00 90.12 82 GLY A N 1
ATOM 675 C CA . GLY A 1 82 ? -1.440 -15.218 -21.138 1.00 90.12 82 GLY A CA 1
ATOM 676 C C . GLY A 1 82 ? -1.615 -16.691 -21.514 1.00 90.12 82 GLY A C 1
ATOM 677 O O . GLY A 1 82 ? -2.664 -17.074 -22.030 1.00 90.12 82 GLY A O 1
ATOM 678 N N . SER A 1 83 ? -0.631 -17.545 -21.212 1.00 93.25 83 SER A N 1
ATOM 679 C CA . SER A 1 83 ? -0.683 -18.985 -21.524 1.00 93.25 83 SER A CA 1
ATOM 680 C C . SER A 1 83 ? -1.760 -19.743 -20.745 1.00 93.25 83 SER A C 1
ATOM 682 O O . SER A 1 83 ? -2.227 -20.788 -21.200 1.00 93.25 83 SER A O 1
ATOM 684 N N . ARG A 1 84 ? -2.178 -19.215 -19.589 1.00 93.06 84 ARG A N 1
ATOM 685 C CA . ARG A 1 84 ? -3.213 -19.802 -18.726 1.00 93.06 84 ARG A CA 1
ATOM 686 C C . ARG A 1 84 ? -4.570 -19.090 -18.802 1.00 93.06 84 ARG A C 1
ATOM 688 O O . ARG A 1 84 ? -5.462 -19.454 -18.042 1.00 93.06 84 ARG A O 1
ATOM 695 N N . ASP A 1 85 ? -4.729 -18.100 -19.687 1.00 90.88 85 ASP A N 1
ATOM 696 C CA . ASP A 1 85 ? -5.922 -17.232 -19.795 1.00 90.88 85 ASP A CA 1
ATOM 697 C C . ASP A 1 85 ? -6.356 -16.634 -18.437 1.00 90.88 85 ASP A C 1
ATOM 699 O O . ASP A 1 85 ? -7.541 -16.524 -18.109 1.00 90.88 85 ASP A O 1
ATOM 703 N N . ILE A 1 86 ? -5.378 -16.254 -17.605 1.00 90.81 86 ILE A N 1
ATOM 704 C CA . ILE A 1 86 ? -5.633 -15.605 -16.317 1.00 90.81 86 ILE A CA 1
ATOM 705 C C . ILE A 1 86 ? -5.994 -14.146 -16.581 1.00 90.81 86 ILE A C 1
ATOM 707 O O . ILE A 1 86 ? -5.177 -13.342 -17.029 1.00 90.81 86 ILE A O 1
ATOM 711 N N . ARG A 1 87 ? -7.234 -13.779 -16.255 1.00 90.00 87 ARG A N 1
ATOM 712 C CA . ARG A 1 87 ? -7.731 -12.412 -16.429 1.00 90.00 87 ARG A CA 1
ATOM 713 C C . ARG A 1 87 ? -7.459 -11.577 -15.191 1.00 90.00 87 ARG A C 1
ATOM 715 O O . ARG A 1 87 ? -8.141 -11.716 -14.178 1.00 90.00 87 ARG A O 1
ATOM 722 N N . LEU A 1 88 ? -6.484 -10.683 -15.297 1.00 89.94 88 LEU A N 1
ATOM 723 C CA . LEU A 1 88 ? -6.187 -9.725 -14.238 1.00 89.94 88 LEU A CA 1
ATOM 724 C C . LEU A 1 88 ? -7.262 -8.627 -14.150 1.00 89.94 88 LEU A C 1
ATOM 726 O O . LEU A 1 88 ? -7.874 -8.276 -15.167 1.00 89.94 88 LEU A O 1
ATOM 730 N N . PRO A 1 89 ? -7.482 -8.051 -12.953 1.00 88.81 89 PRO A N 1
ATOM 731 C CA . PRO A 1 89 ? -8.378 -6.917 -12.779 1.00 88.81 89 PRO A CA 1
ATOM 732 C C . PRO A 1 89 ? -7.997 -5.727 -13.663 1.00 88.81 89 PRO A C 1
ATOM 734 O O . PRO A 1 89 ? -6.830 -5.491 -13.993 1.00 88.81 89 PRO A O 1
ATOM 737 N N . PHE A 1 90 ? -9.003 -4.938 -14.034 1.00 83.44 90 PHE A N 1
ATOM 738 C CA . PHE A 1 90 ? -8.806 -3.763 -14.873 1.00 83.44 90 PHE A CA 1
ATOM 739 C C . PHE A 1 90 ? -7.866 -2.753 -14.197 1.00 83.44 90 PHE A C 1
ATOM 741 O O . PHE A 1 90 ? -8.168 -2.246 -13.121 1.00 83.44 90 PHE A O 1
ATOM 748 N N . ARG A 1 91 ? -6.752 -2.416 -14.867 1.00 83.25 91 ARG A N 1
ATOM 749 C CA . ARG A 1 91 ? -5.703 -1.503 -14.360 1.00 83.25 91 ARG A CA 1
ATOM 750 C C . ARG A 1 91 ? -5.054 -1.970 -13.051 1.00 83.25 91 ARG A C 1
ATOM 752 O O . ARG A 1 91 ? -4.605 -1.126 -12.270 1.00 83.25 91 ARG A O 1
ATOM 759 N N . ALA A 1 92 ? -4.975 -3.285 -12.842 1.00 91.19 92 ALA A N 1
ATOM 760 C CA . ALA A 1 92 ? -4.180 -3.860 -11.768 1.00 91.19 92 ALA A CA 1
ATOM 761 C C . ALA A 1 92 ? -2.732 -3.349 -11.825 1.00 91.19 92 ALA A C 1
ATOM 763 O O . ALA A 1 92 ? -2.153 -3.162 -12.904 1.00 91.19 92 ALA A O 1
ATOM 764 N N . ASN A 1 93 ? -2.159 -3.125 -10.647 1.00 94.62 93 ASN A N 1
ATOM 765 C CA . ASN A 1 93 ? -0.748 -2.807 -10.509 1.00 94.62 93 ASN A CA 1
ATOM 766 C C . ASN A 1 93 ? -0.016 -4.072 -10.086 1.00 94.62 93 ASN A C 1
ATOM 768 O O . ASN A 1 93 ? -0.301 -4.610 -9.020 1.00 94.62 93 ASN A O 1
ATOM 772 N N . ILE A 1 94 ? 0.927 -4.527 -10.898 1.00 95.75 94 ILE A N 1
ATOM 773 C CA . ILE A 1 94 ? 1.837 -5.604 -10.522 1.00 95.75 94 ILE A CA 1
ATOM 774 C C . ILE A 1 94 ? 3.118 -4.952 -10.055 1.00 95.75 94 ILE A C 1
ATOM 776 O O . ILE A 1 94 ? 3.677 -4.120 -10.764 1.00 95.75 94 ILE A O 1
ATOM 780 N N . VAL A 1 95 ? 3.560 -5.283 -8.853 1.00 95.94 95 VAL A N 1
ATOM 781 C CA . VAL A 1 95 ? 4.802 -4.752 -8.298 1.00 95.94 95 VAL A CA 1
ATOM 782 C C . VAL A 1 95 ? 5.802 -5.884 -8.238 1.00 95.94 95 VAL A C 1
ATOM 784 O O . VAL A 1 95 ? 5.463 -6.937 -7.714 1.00 95.94 95 VAL A O 1
ATOM 787 N N . PHE A 1 96 ? 6.998 -5.655 -8.766 1.00 95.19 96 PHE A N 1
ATOM 788 C CA . PHE A 1 96 ? 8.132 -6.560 -8.671 1.00 95.19 96 PHE A CA 1
ATOM 789 C C . PHE A 1 96 ? 9.180 -5.985 -7.725 1.00 95.19 96 PHE A C 1
ATOM 791 O O . PHE A 1 96 ? 9.472 -4.788 -7.773 1.00 95.19 96 PHE A O 1
ATOM 798 N N . ASN A 1 97 ? 9.751 -6.852 -6.897 1.00 91.19 97 ASN A N 1
ATOM 799 C CA . ASN A 1 97 ? 10.907 -6.570 -6.062 1.00 91.19 97 ASN A CA 1
ATOM 800 C C . ASN A 1 97 ? 11.991 -7.608 -6.370 1.00 91.19 97 ASN A C 1
ATOM 802 O O . ASN A 1 97 ? 11.716 -8.807 -6.423 1.00 91.19 97 ASN A O 1
ATOM 806 N N . LEU A 1 98 ? 13.213 -7.137 -6.605 1.00 89.00 98 LEU A N 1
ATOM 807 C CA . LEU A 1 98 ? 14.352 -8.007 -6.868 1.00 89.00 98 LEU A CA 1
ATOM 808 C C . LEU A 1 98 ? 15.129 -8.231 -5.574 1.00 89.00 98 LEU A C 1
ATOM 810 O O . LEU A 1 98 ? 15.764 -7.313 -5.058 1.00 89.00 98 LEU A O 1
ATOM 814 N N . GLY A 1 99 ? 15.106 -9.470 -5.093 1.00 80.88 99 GLY A N 1
ATOM 815 C CA . GLY A 1 99 ? 15.974 -9.955 -4.030 1.00 80.88 99 GLY A CA 1
ATOM 816 C C . GLY A 1 99 ? 17.222 -10.635 -4.592 1.00 80.88 99 GLY A C 1
ATOM 817 O O . GLY A 1 99 ? 17.231 -11.140 -5.716 1.00 80.88 99 GLY A O 1
ATOM 818 N N . THR A 1 100 ? 18.286 -10.667 -3.800 1.00 76.56 100 THR A N 1
ATOM 819 C CA . THR A 1 100 ? 19.455 -11.522 -4.047 1.00 76.56 100 THR A CA 1
ATOM 820 C C . THR A 1 100 ? 19.232 -12.877 -3.393 1.00 76.56 100 THR A C 1
ATOM 822 O O . THR A 1 100 ? 18.835 -12.913 -2.228 1.00 76.56 100 THR A O 1
ATOM 825 N N . ASP A 1 101 ? 19.506 -13.970 -4.104 1.00 70.94 101 ASP A N 1
ATOM 826 C CA . ASP A 1 101 ? 19.520 -15.294 -3.481 1.00 70.94 101 ASP A CA 1
ATOM 827 C C . ASP A 1 101 ? 20.740 -15.408 -2.547 1.00 70.94 101 ASP A C 1
ATOM 829 O O . ASP A 1 101 ? 21.869 -15.086 -2.929 1.00 70.94 101 ASP A O 1
ATOM 833 N N . GLU A 1 102 ? 20.523 -15.847 -1.305 1.00 64.62 102 GLU A N 1
ATOM 834 C CA . GLU A 1 102 ? 21.574 -15.988 -0.288 1.00 64.62 102 GLU A CA 1
ATOM 835 C C . GLU A 1 102 ? 22.632 -17.043 -0.675 1.00 64.62 102 GLU A C 1
ATOM 837 O O . GLU A 1 102 ? 23.734 -17.043 -0.122 1.00 64.62 102 GLU A O 1
ATOM 842 N N . GLY A 1 103 ? 22.329 -17.927 -1.635 1.00 66.00 103 GLY A N 1
ATOM 843 C CA . GLY A 1 103 ? 23.234 -18.984 -2.096 1.00 66.00 103 GLY A CA 1
ATOM 844 C C . GLY A 1 103 ? 24.186 -18.598 -3.234 1.00 66.00 103 GLY A C 1
ATOM 845 O O . GLY A 1 103 ? 25.255 -19.203 -3.356 1.00 66.00 103 GLY A O 1
ATOM 846 N N . ASN A 1 104 ? 23.829 -17.614 -4.065 1.00 71.31 104 ASN A N 1
ATOM 847 C CA . ASN A 1 104 ? 24.596 -17.241 -5.253 1.00 71.31 104 ASN A CA 1
ATOM 848 C C . ASN A 1 104 ? 24.299 -15.785 -5.675 1.00 71.31 104 ASN A C 1
ATOM 8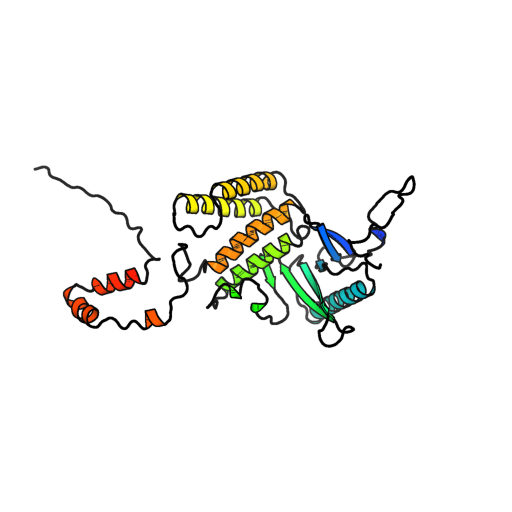50 O O . ASN A 1 104 ? 23.170 -15.488 -6.049 1.00 71.31 104 ASN A O 1
ATOM 854 N N . PRO A 1 105 ? 25.299 -14.882 -5.701 1.00 62.53 105 PRO A N 1
ATOM 855 C CA . PRO A 1 105 ? 25.114 -13.487 -6.121 1.00 62.53 105 PRO A CA 1
ATOM 856 C C . PRO A 1 105 ? 24.612 -13.311 -7.565 1.00 62.53 105 PRO A C 1
ATOM 858 O O . PRO A 1 105 ? 24.057 -12.261 -7.911 1.00 62.53 105 PRO A O 1
ATOM 861 N N . ASP A 1 106 ? 24.832 -14.316 -8.418 1.00 72.19 106 ASP A N 1
ATOM 862 C CA . ASP A 1 106 ? 24.348 -14.313 -9.799 1.00 72.19 106 ASP A CA 1
ATOM 863 C C . ASP A 1 106 ? 22.866 -14.705 -9.900 1.00 72.19 106 ASP A C 1
ATOM 865 O O . ASP A 1 106 ? 22.198 -14.294 -10.857 1.00 72.19 106 ASP A O 1
ATOM 869 N N . ASP A 1 107 ? 22.340 -15.400 -8.887 1.00 80.38 107 ASP A N 1
ATOM 870 C CA . ASP A 1 107 ? 20.934 -15.768 -8.782 1.00 80.38 107 ASP A CA 1
ATOM 871 C C . ASP A 1 107 ? 20.139 -14.655 -8.086 1.00 80.38 107 ASP A C 1
ATOM 873 O O . ASP A 1 107 ? 20.585 -13.977 -7.154 1.00 80.38 107 ASP A O 1
ATOM 877 N N . TYR A 1 108 ? 18.935 -14.415 -8.592 1.00 84.12 108 TYR A N 1
ATOM 878 C CA . TYR A 1 108 ? 18.039 -13.389 -8.079 1.00 84.12 108 TYR A CA 1
ATOM 879 C C . TYR A 1 108 ? 16.641 -13.963 -7.922 1.00 84.12 108 TYR A C 1
ATOM 881 O O . TYR A 1 108 ? 16.201 -14.803 -8.706 1.00 84.12 108 TYR A O 1
ATOM 889 N N . ILE A 1 109 ? 15.936 -13.472 -6.910 1.00 86.50 109 ILE A N 1
ATOM 890 C CA . ILE A 1 109 ? 14.547 -13.827 -6.648 1.00 86.50 109 ILE A CA 1
ATOM 891 C C . ILE A 1 109 ? 13.687 -12.654 -7.091 1.00 86.50 109 ILE A C 1
ATOM 893 O O . ILE A 1 109 ? 13.973 -11.500 -6.768 1.00 86.50 109 ILE A O 1
ATOM 897 N N . CYS A 1 110 ? 12.634 -12.954 -7.845 1.00 90.25 110 CYS A N 1
ATOM 898 C CA . CYS A 1 110 ? 11.662 -11.963 -8.266 1.00 90.25 110 CYS A CA 1
ATOM 899 C C . CYS A 1 110 ? 10.378 -12.124 -7.463 1.00 90.25 110 CYS A C 1
ATOM 901 O O . CYS A 1 110 ? 9.511 -12.935 -7.788 1.00 90.25 110 CYS A O 1
ATOM 903 N N . GLU A 1 111 ? 10.276 -11.359 -6.386 1.00 91.62 111 GLU A N 1
ATOM 904 C CA . GLU A 1 111 ? 9.055 -11.289 -5.602 1.00 91.62 111 GLU A CA 1
ATOM 905 C C . GLU A 1 111 ? 8.056 -10.392 -6.320 1.00 91.62 111 GLU A C 1
ATOM 907 O O . GLU A 1 111 ? 8.427 -9.398 -6.952 1.00 91.62 111 GLU A O 1
ATOM 912 N N . TYR A 1 112 ? 6.772 -10.716 -6.209 1.00 94.38 112 TYR A N 1
ATOM 913 C CA . TYR A 1 112 ? 5.734 -9.879 -6.781 1.00 94.38 112 TYR A CA 1
ATOM 914 C C . TYR A 1 112 ? 4.481 -9.851 -5.922 1.00 94.38 112 TYR A C 1
ATOM 916 O O . TYR A 1 112 ? 4.281 -10.707 -5.066 1.00 94.38 112 TYR A O 1
ATOM 924 N N . TYR A 1 113 ? 3.622 -8.869 -6.172 1.00 95.50 113 TYR A N 1
ATOM 925 C CA . TYR A 1 113 ? 2.225 -8.883 -5.746 1.00 95.50 113 TYR A CA 1
ATOM 926 C C . TYR A 1 113 ? 1.361 -8.109 -6.742 1.00 95.50 113 TYR A C 1
ATOM 928 O O . TYR A 1 113 ? 1.858 -7.287 -7.517 1.00 95.50 113 TYR A O 1
ATOM 936 N N . ILE A 1 114 ? 0.053 -8.356 -6.709 1.00 95.69 114 ILE A N 1
ATOM 937 C CA . ILE A 1 114 ? -0.936 -7.686 -7.553 1.00 95.69 114 ILE A CA 1
ATOM 938 C C . ILE A 1 114 ? -1.836 -6.842 -6.656 1.00 95.69 114 ILE A C 1
ATOM 940 O O . ILE A 1 114 ? -2.445 -7.363 -5.727 1.00 95.69 114 ILE A O 1
ATOM 944 N N . ALA A 1 115 ? -1.937 -5.546 -6.938 1.00 95.50 115 ALA A N 1
ATOM 945 C CA . ALA A 1 115 ? -2.863 -4.637 -6.275 1.00 95.50 115 ALA A CA 1
ATOM 946 C C . ALA A 1 115 ? -4.038 -4.292 -7.198 1.00 95.50 115 ALA A C 1
ATOM 948 O O . ALA A 1 115 ? -3.852 -3.776 -8.307 1.00 95.50 115 ALA A O 1
ATOM 949 N N . ASP A 1 116 ? -5.251 -4.543 -6.708 1.00 93.12 116 ASP A N 1
ATOM 950 C CA . ASP A 1 116 ? -6.504 -4.140 -7.335 1.00 93.12 116 ASP A CA 1
ATOM 951 C C . ASP A 1 116 ? -7.236 -3.116 -6.466 1.00 93.12 116 ASP A C 1
ATOM 953 O O . ASP A 1 116 ? -7.790 -3.416 -5.407 1.00 93.12 116 ASP A O 1
ATOM 957 N N . HIS A 1 117 ? -7.275 -1.885 -6.965 1.00 88.81 117 HIS A N 1
ATOM 958 C CA . HIS A 1 117 ? -7.930 -0.766 -6.294 1.00 88.81 117 HIS A CA 1
ATOM 959 C C . HIS A 1 117 ? -9.451 -0.883 -6.281 1.00 88.81 117 HIS A C 1
ATOM 961 O O . HIS A 1 117 ? -10.085 -0.334 -5.383 1.00 88.81 117 HIS A O 1
ATOM 967 N N . ALA A 1 118 ? -10.047 -1.573 -7.261 1.00 88.62 118 ALA A N 1
ATOM 968 C CA . ALA A 1 118 ? -11.499 -1.687 -7.360 1.00 88.62 118 ALA A CA 1
ATOM 969 C C . ALA A 1 118 ? -12.059 -2.569 -6.237 1.00 88.62 118 ALA A C 1
ATOM 971 O O . ALA A 1 118 ? -13.041 -2.198 -5.596 1.00 88.62 118 ALA A O 1
ATOM 972 N N . SER A 1 119 ? -11.401 -3.699 -5.966 1.00 90.88 119 SER A N 1
ATOM 973 C CA . SER A 1 119 ? -11.728 -4.582 -4.839 1.00 90.88 119 SER A CA 1
ATOM 974 C C . SER A 1 119 ? -11.019 -4.214 -3.529 1.00 90.88 119 SER A C 1
ATOM 976 O O . SER A 1 119 ? -11.310 -4.819 -2.502 1.00 90.88 119 SER A O 1
ATOM 978 N N . ARG A 1 120 ? -10.123 -3.213 -3.540 1.00 92.88 120 ARG A N 1
ATOM 979 C CA . ARG A 1 120 ? -9.270 -2.809 -2.401 1.00 92.88 120 ARG A CA 1
ATOM 980 C C . ARG A 1 120 ? -8.449 -3.973 -1.852 1.00 92.88 120 ARG A C 1
ATOM 982 O O . ARG A 1 120 ? -8.344 -4.158 -0.640 1.00 92.88 120 ARG A O 1
ATOM 989 N N . SER A 1 121 ? -7.872 -4.752 -2.758 1.00 93.25 121 SER A N 1
ATOM 990 C CA . SER A 1 121 ? -7.204 -6.002 -2.428 1.00 93.25 121 SER A CA 1
ATOM 991 C C . SER A 1 121 ? -5.776 -6.052 -2.954 1.00 93.25 121 SER A C 1
ATOM 993 O O . SER A 1 121 ? -5.466 -5.522 -4.022 1.00 93.25 121 SER A O 1
ATOM 995 N N . ILE A 1 122 ? -4.920 -6.752 -2.212 1.00 93.75 122 ILE A N 1
ATOM 996 C CA . ILE A 1 122 ? -3.628 -7.248 -2.689 1.00 93.75 122 ILE A CA 1
ATOM 997 C C . ILE A 1 122 ? -3.668 -8.772 -2.694 1.00 93.75 122 ILE A C 1
ATOM 999 O O . ILE A 1 122 ? -4.172 -9.380 -1.751 1.00 93.75 122 ILE A O 1
ATOM 1003 N N . PHE A 1 123 ? -3.171 -9.383 -3.764 1.00 92.94 123 PHE A N 1
ATOM 1004 C CA . PHE A 1 123 ? -3.167 -10.831 -3.930 1.00 92.94 123 PHE A CA 1
ATOM 1005 C C . PHE A 1 123 ? -1.998 -11.310 -4.803 1.00 92.94 123 PHE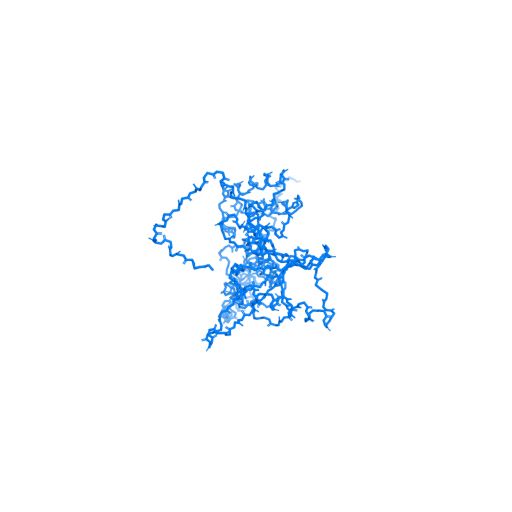 A C 1
ATOM 1007 O O . PHE A 1 123 ? -1.273 -10.517 -5.407 1.00 92.94 123 PHE A O 1
ATOM 1014 N N . TRP A 1 124 ? -1.841 -12.629 -4.866 1.00 94.25 124 TRP A N 1
ATOM 1015 C CA . TRP A 1 124 ? -0.796 -13.344 -5.596 1.00 94.25 124 TRP A CA 1
ATOM 1016 C C . TRP A 1 124 ? -1.428 -14.414 -6.484 1.00 94.25 124 TRP A C 1
ATOM 1018 O O . TRP A 1 124 ? -2.570 -14.816 -6.246 1.00 94.25 124 TRP A O 1
ATOM 1028 N N . LEU A 1 125 ? -0.703 -14.870 -7.509 1.00 92.44 125 LEU A N 1
ATOM 1029 C CA . LEU A 1 125 ? -1.107 -16.059 -8.271 1.00 92.44 125 LEU A CA 1
ATOM 1030 C C . LEU A 1 125 ? -0.621 -17.348 -7.592 1.00 92.44 125 LEU A C 1
ATOM 1032 O O . LEU A 1 125 ? -1.191 -18.413 -7.822 1.00 92.44 125 LEU A O 1
ATOM 1036 N N . ASP A 1 126 ? 0.397 -17.230 -6.741 1.00 89.56 126 ASP A N 1
ATOM 1037 C CA . ASP A 1 126 ? 0.962 -18.315 -5.950 1.00 89.56 126 ASP A CA 1
ATOM 1038 C C . ASP A 1 126 ? 0.361 -18.379 -4.543 1.00 89.56 126 ASP A C 1
ATOM 1040 O O . ASP A 1 126 ? -0.174 -17.404 -4.006 1.00 89.56 126 ASP A O 1
ATOM 1044 N N . THR A 1 127 ? 0.489 -19.548 -3.917 1.00 89.94 127 THR A N 1
ATOM 1045 C CA . THR A 1 127 ? 0.192 -19.708 -2.493 1.00 89.94 127 THR A CA 1
ATOM 1046 C C . THR A 1 127 ? 1.246 -18.967 -1.680 1.00 89.94 127 THR A C 1
ATOM 1048 O O . THR A 1 127 ? 2.426 -19.305 -1.745 1.00 89.94 127 THR A O 1
ATOM 1051 N N . VAL A 1 128 ? 0.811 -18.001 -0.874 1.00 86.12 128 VAL A N 1
ATOM 1052 C CA . VAL A 1 128 ? 1.685 -17.245 0.029 1.00 86.12 128 VAL A CA 1
ATOM 1053 C C . VAL A 1 128 ? 1.333 -17.504 1.486 1.00 86.12 128 VAL A C 1
ATOM 1055 O O . VAL A 1 128 ? 0.168 -17.700 1.839 1.00 86.12 128 VAL A O 1
ATOM 1058 N N . ASP A 1 129 ? 2.352 -17.485 2.340 1.00 85.81 129 ASP A N 1
ATOM 1059 C CA . ASP A 1 129 ? 2.157 -17.477 3.784 1.00 85.81 129 ASP A CA 1
ATOM 1060 C C . ASP A 1 129 ? 1.735 -16.069 4.230 1.00 85.81 129 ASP A C 1
ATOM 1062 O O . ASP A 1 129 ? 2.369 -15.071 3.886 1.00 85.81 129 ASP A O 1
ATOM 1066 N N . ALA A 1 130 ? 0.672 -15.986 5.027 1.00 82.50 130 ALA A N 1
ATOM 1067 C CA . ALA A 1 130 ? 0.176 -14.734 5.584 1.00 82.50 130 ALA A CA 1
ATOM 1068 C C . ALA A 1 130 ? 1.192 -14.029 6.507 1.00 82.50 130 ALA A C 1
ATOM 1070 O O . ALA A 1 130 ? 1.062 -12.827 6.745 1.00 82.50 130 ALA A O 1
ATOM 1071 N N . ASN A 1 131 ? 2.242 -14.731 6.946 1.00 83.19 131 ASN A N 1
ATOM 1072 C CA . ASN A 1 131 ? 3.418 -14.170 7.613 1.00 83.19 131 ASN A CA 1
ATOM 1073 C C . ASN A 1 131 ? 4.129 -13.072 6.796 1.00 83.19 131 ASN A C 1
ATOM 1075 O O . ASN A 1 131 ? 4.898 -12.302 7.371 1.00 83.19 131 ASN A O 1
ATOM 1079 N N . ILE A 1 132 ? 3.853 -12.962 5.488 1.00 80.12 132 ILE A N 1
ATOM 1080 C CA . ILE A 1 132 ? 4.305 -11.850 4.638 1.00 80.12 132 ILE A CA 1
ATOM 1081 C C . ILE A 1 132 ? 3.741 -10.493 5.088 1.00 80.12 132 ILE A C 1
ATOM 1083 O O . ILE A 1 132 ? 4.340 -9.444 4.853 1.00 80.12 132 ILE A O 1
ATOM 1087 N N . PHE A 1 133 ? 2.589 -10.484 5.762 1.00 80.50 133 PHE A N 1
ATOM 1088 C CA . PHE A 1 133 ? 2.016 -9.268 6.315 1.00 80.50 133 PHE A CA 1
ATOM 1089 C C . PHE A 1 133 ? 2.676 -8.945 7.654 1.00 80.50 133 PHE A C 1
ATOM 1091 O O . PHE A 1 133 ? 2.530 -9.685 8.622 1.00 80.50 133 PHE A O 1
ATOM 1098 N N . SER A 1 134 ? 3.322 -7.783 7.764 1.00 76.62 134 SER A N 1
ATOM 1099 C CA . SER A 1 134 ? 3.964 -7.347 9.018 1.00 76.62 134 SER A CA 1
ATOM 1100 C C . SER A 1 134 ? 3.011 -7.333 10.221 1.00 76.62 134 SER A C 1
ATOM 1102 O O . SER A 1 134 ? 3.409 -7.668 11.333 1.00 76.62 134 SER A O 1
ATOM 1104 N N . VAL A 1 135 ? 1.733 -7.013 9.987 1.00 78.94 135 VAL A N 1
ATOM 1105 C CA . VAL A 1 135 ? 0.685 -6.998 11.019 1.00 78.94 135 VAL A CA 1
ATOM 1106 C C . VAL A 1 135 ? 0.287 -8.399 11.501 1.00 78.94 135 VAL A C 1
ATOM 1108 O O . VAL A 1 135 ? -0.332 -8.529 12.554 1.00 78.94 135 VAL A O 1
ATOM 1111 N N . TRP A 1 136 ? 0.627 -9.458 10.761 1.00 83.94 136 TRP A N 1
ATOM 1112 C CA . TRP A 1 136 ? 0.182 -10.820 11.062 1.00 83.94 136 TRP A CA 1
ATOM 1113 C C . TRP A 1 136 ? 0.609 -11.274 12.459 1.00 83.94 136 TRP A C 1
ATOM 1115 O O . TRP A 1 136 ? -0.183 -11.840 13.207 1.00 83.94 136 TRP A O 1
ATOM 1125 N N . TRP A 1 137 ? 1.832 -10.925 12.856 1.00 81.50 137 TRP A N 1
ATOM 1126 C CA . TRP A 1 137 ? 2.406 -11.283 14.153 1.00 81.50 137 TRP A CA 1
ATOM 1127 C C . TRP A 1 137 ? 1.822 -10.511 15.339 1.00 81.50 137 TRP A C 1
ATOM 1129 O O . TRP A 1 137 ? 2.049 -10.880 16.490 1.00 81.50 137 TRP A O 1
ATOM 1139 N N . GLU A 1 138 ? 1.061 -9.446 15.088 1.00 82.62 138 GLU A N 1
ATOM 1140 C CA . GLU A 1 138 ? 0.457 -8.631 16.146 1.00 82.62 138 GLU A CA 1
ATOM 1141 C C . GLU A 1 138 ? -0.830 -9.246 16.702 1.00 82.62 138 GLU A C 1
ATOM 1143 O O . GLU A 1 138 ? -1.331 -8.806 17.740 1.00 82.62 138 GLU A O 1
ATOM 1148 N N . VAL A 1 139 ? -1.378 -10.257 16.020 1.00 82.44 139 VAL A N 1
ATOM 1149 C CA . VAL A 1 139 ? -2.657 -10.868 16.366 1.00 82.44 139 VAL A CA 1
ATOM 1150 C C . VAL A 1 139 ? -2.562 -12.388 16.339 1.00 82.44 139 VAL A C 1
ATOM 1152 O O . VAL A 1 139 ? -2.203 -12.995 15.340 1.00 82.44 139 VAL A O 1
ATOM 1155 N N . VAL A 1 140 ? -2.971 -13.030 17.434 1.00 80.06 140 VAL A N 1
ATOM 1156 C CA . VAL A 1 140 ? -3.041 -14.496 17.530 1.00 80.06 140 VAL A CA 1
ATOM 1157 C C . VAL A 1 140 ? -4.475 -14.987 17.322 1.00 80.06 140 VAL A C 1
ATOM 1159 O O . VAL A 1 140 ? -5.417 -14.403 17.855 1.00 80.06 140 VAL A O 1
ATOM 1162 N N . GLY A 1 141 ? -4.640 -16.107 16.612 1.00 75.31 141 GLY A N 1
ATOM 1163 C CA . GLY A 1 141 ? -5.938 -16.779 16.449 1.00 75.31 141 GLY A CA 1
ATOM 1164 C C . GLY A 1 141 ? -6.774 -16.285 15.266 1.00 75.31 141 GLY A C 1
ATOM 1165 O O . GLY A 1 141 ? -7.979 -16.530 15.225 1.00 75.31 141 GLY A O 1
ATOM 1166 N N . VAL A 1 142 ? -6.145 -15.606 14.304 1.00 77.75 142 VAL A N 1
ATOM 1167 C CA . VAL A 1 142 ? -6.780 -15.201 13.045 1.00 77.75 142 VAL A CA 1
ATOM 1168 C C . VAL A 1 142 ? -7.100 -16.448 12.226 1.00 77.75 142 VAL A C 1
ATOM 1170 O O . VAL A 1 142 ? -6.209 -17.191 11.828 1.00 77.75 142 VAL A O 1
ATOM 1173 N N . THR A 1 143 ? -8.385 -16.697 12.002 1.00 76.31 143 THR A N 1
ATOM 1174 C CA . THR A 1 143 ? -8.875 -17.845 11.220 1.00 76.31 143 THR A CA 1
ATOM 1175 C C . THR A 1 143 ? -9.959 -17.469 10.207 1.00 76.31 143 THR A C 1
ATOM 1177 O O . THR A 1 143 ? -9.944 -18.040 9.117 1.00 76.31 143 THR A O 1
ATOM 1180 N N . PRO A 1 144 ? -10.875 -16.510 10.471 1.00 85.56 144 PRO A N 1
ATOM 1181 C CA . PRO A 1 144 ? -11.920 -16.181 9.504 1.00 85.56 144 PRO A CA 1
ATOM 1182 C C . PRO A 1 144 ? -11.377 -15.336 8.347 1.00 85.56 144 PRO A C 1
ATOM 1184 O O . PRO A 1 144 ? -10.704 -14.329 8.570 1.00 85.56 144 PRO A O 1
ATOM 1187 N N . ALA A 1 145 ? -11.747 -15.679 7.110 1.00 87.31 145 ALA A N 1
ATOM 1188 C CA . ALA A 1 145 ? -11.353 -14.923 5.915 1.00 87.31 145 ALA A CA 1
ATOM 1189 C C . ALA A 1 145 ? -11.785 -13.446 5.977 1.00 87.31 145 ALA A C 1
ATOM 1191 O O . ALA A 1 145 ? -11.019 -12.563 5.612 1.00 87.31 145 ALA A O 1
ATOM 1192 N N . THR A 1 146 ? -12.965 -13.171 6.538 1.00 87.56 146 THR A N 1
ATOM 1193 C CA . THR A 1 146 ? -13.487 -11.811 6.768 1.00 87.56 146 THR A CA 1
ATOM 1194 C C . THR A 1 146 ? -12.614 -10.975 7.704 1.00 87.56 146 THR A C 1
ATOM 1196 O O . THR A 1 146 ? -12.658 -9.753 7.671 1.00 87.56 146 THR A O 1
ATOM 1199 N N . HIS A 1 147 ? -11.832 -11.616 8.578 1.00 89.50 147 HIS A N 1
ATOM 1200 C CA . HIS A 1 147 ? -10.874 -10.916 9.431 1.00 89.50 147 HIS A CA 1
ATOM 1201 C C . HIS A 1 147 ? -9.577 -10.644 8.671 1.00 89.50 147 HIS A C 1
ATOM 1203 O O . HIS A 1 147 ? -9.077 -9.523 8.702 1.00 89.50 147 HIS A O 1
ATOM 1209 N N . ILE A 1 148 ? -9.078 -11.644 7.936 1.00 90.25 148 ILE A N 1
ATOM 1210 C CA . ILE A 1 148 ? -7.885 -11.538 7.077 1.00 90.25 148 ILE A CA 1
ATOM 1211 C C . ILE A 1 148 ? -8.064 -10.440 6.021 1.00 90.25 148 ILE A C 1
ATOM 1213 O O . ILE A 1 148 ? -7.123 -9.704 5.735 1.00 90.25 148 ILE A O 1
ATOM 1217 N N . GLU A 1 149 ? -9.281 -10.265 5.505 1.00 92.31 149 GLU A N 1
ATOM 1218 C CA . GLU A 1 149 ? -9.641 -9.186 4.583 1.00 92.31 149 GLU A CA 1
ATOM 1219 C C . GLU A 1 149 ? -9.202 -7.807 5.100 1.00 92.31 149 GLU A C 1
ATOM 1221 O O . GLU A 1 149 ? -8.667 -7.008 4.337 1.00 92.31 149 GLU A O 1
ATOM 1226 N N . HIS A 1 150 ? -9.322 -7.527 6.403 1.00 93.00 150 HIS A N 1
ATOM 1227 C CA . HIS A 1 150 ? -8.852 -6.257 6.962 1.00 93.00 150 HIS A CA 1
ATOM 1228 C C . HIS A 1 150 ? -7.333 -6.072 6.839 1.00 93.00 150 HIS A C 1
ATOM 1230 O O . HIS A 1 150 ? -6.882 -4.956 6.565 1.00 93.00 150 HIS A O 1
ATOM 1236 N N . ALA A 1 151 ? -6.543 -7.141 6.992 1.00 92.31 151 ALA A N 1
ATOM 1237 C CA . ALA A 1 151 ? -5.104 -7.084 6.744 1.00 92.31 151 ALA A CA 1
ATOM 1238 C C . ALA A 1 151 ? -4.828 -6.802 5.262 1.00 92.31 151 ALA A C 1
ATOM 1240 O O . ALA A 1 151 ? -4.063 -5.887 4.959 1.00 92.31 151 ALA A O 1
ATOM 1241 N N . VAL A 1 152 ? -5.511 -7.495 4.349 1.00 93.88 152 VAL A N 1
ATOM 1242 C CA . VAL A 1 152 ? -5.352 -7.312 2.897 1.00 93.88 152 VAL A CA 1
ATOM 1243 C C . VAL A 1 152 ? -5.708 -5.886 2.465 1.00 93.88 152 VAL A C 1
ATOM 1245 O O . VAL A 1 152 ? -4.916 -5.227 1.789 1.00 93.88 152 VAL A O 1
ATOM 1248 N N . VAL A 1 153 ? -6.849 -5.361 2.923 1.00 95.19 153 VAL A N 1
ATOM 1249 C CA . VAL A 1 153 ? -7.274 -3.978 2.656 1.00 95.19 153 VAL A CA 1
ATOM 1250 C C . VAL A 1 153 ? -6.254 -2.977 3.192 1.00 95.19 153 VAL A C 1
ATOM 1252 O O . VAL A 1 153 ? -5.953 -1.989 2.522 1.00 95.19 153 VAL A O 1
ATOM 1255 N N . SER A 1 154 ? -5.683 -3.218 4.379 1.00 94.88 154 SER A N 1
ATOM 1256 C CA . SER A 1 154 ? -4.631 -2.342 4.904 1.00 94.88 154 SER A CA 1
ATOM 1257 C C . SER A 1 154 ? -3.421 -2.307 3.967 1.00 94.88 154 SER A C 1
ATOM 1259 O O . SER A 1 154 ? -2.950 -1.225 3.620 1.00 94.88 154 SER A O 1
ATOM 1261 N N . GLN A 1 155 ? -2.983 -3.458 3.456 1.00 94.56 155 GLN A N 1
ATOM 1262 C CA . GLN A 1 155 ? -1.855 -3.511 2.531 1.00 94.56 155 GLN A CA 1
ATOM 1263 C C . GLN A 1 155 ? -2.172 -2.836 1.197 1.00 94.56 155 GLN A C 1
ATOM 1265 O O . GLN A 1 155 ? -1.305 -2.161 0.649 1.00 94.56 155 GLN A O 1
ATOM 1270 N N . CYS A 1 156 ? -3.414 -2.917 0.708 1.00 95.19 156 CYS A N 1
ATOM 1271 C CA . CYS A 1 156 ? -3.836 -2.164 -0.475 1.00 95.19 156 CYS A CA 1
ATOM 1272 C C . CYS A 1 156 ? -3.629 -0.652 -0.287 1.00 95.19 156 CYS A C 1
ATOM 1274 O O . CYS A 1 156 ? -3.075 0.017 -1.160 1.00 95.19 156 CYS A O 1
ATOM 1276 N N . TRP A 1 157 ? -4.000 -0.105 0.874 1.00 96.25 157 TRP A N 1
ATOM 1277 C CA . TRP A 1 157 ? -3.741 1.303 1.185 1.00 96.25 157 TRP A CA 1
ATOM 1278 C C . TRP A 1 157 ? -2.256 1.601 1.384 1.00 96.25 157 TRP A C 1
ATOM 1280 O O . TRP A 1 157 ? -1.789 2.669 0.989 1.00 96.25 157 TRP A O 1
ATOM 1290 N N . TYR A 1 158 ? -1.490 0.660 1.933 1.00 95.25 158 TYR A N 1
ATOM 1291 C CA . TYR A 1 158 ? -0.041 0.800 2.030 1.00 95.25 158 TYR A CA 1
ATOM 1292 C C . TYR A 1 158 ? 0.619 0.857 0.642 1.00 95.25 158 TYR A C 1
ATOM 1294 O O . TYR A 1 158 ? 1.455 1.725 0.400 1.00 95.25 158 TYR A O 1
ATOM 1302 N N . HIS A 1 159 ? 0.165 0.047 -0.319 1.00 94.88 159 HIS A N 1
ATOM 1303 C CA . HIS A 1 159 ? 0.579 0.152 -1.720 1.00 94.88 159 HIS A CA 1
ATOM 1304 C C . HIS A 1 159 ? 0.250 1.530 -2.313 1.00 94.88 159 HIS A C 1
ATOM 1306 O O . HIS A 1 159 ? 1.106 2.141 -2.949 1.00 94.88 159 HIS A O 1
ATOM 1312 N N . CYS A 1 160 ? -0.950 2.071 -2.075 1.00 94.62 160 CYS A N 1
ATOM 1313 C CA . CYS A 1 160 ? -1.295 3.427 -2.519 1.00 94.62 160 CYS A CA 1
ATOM 1314 C C . CYS A 1 160 ? -0.413 4.504 -1.868 1.00 94.62 160 CYS A C 1
ATOM 1316 O O . CYS A 1 160 ? -0.107 5.510 -2.507 1.00 94.62 160 CYS A O 1
ATOM 1318 N N . HIS A 1 161 ? 0.012 4.300 -0.618 1.00 94.81 161 HIS A N 1
ATOM 1319 C CA . HIS A 1 161 ? 0.969 5.180 0.048 1.00 94.81 161 HIS A CA 1
ATOM 1320 C C . HIS A 1 161 ? 2.339 5.124 -0.635 1.00 94.81 161 HIS A C 1
ATOM 1322 O O . HIS A 1 161 ? 2.844 6.182 -0.991 1.00 94.81 161 HIS A O 1
ATOM 1328 N N . LEU A 1 162 ? 2.884 3.929 -0.893 1.00 93.00 162 LEU A N 1
ATOM 1329 C CA . LEU A 1 162 ? 4.183 3.735 -1.555 1.00 93.00 162 LEU A CA 1
ATOM 1330 C C . LEU A 1 162 ? 4.187 4.202 -3.021 1.00 93.00 162 LEU A C 1
ATOM 1332 O O . LEU A 1 162 ? 5.147 4.809 -3.497 1.00 93.00 162 LEU A O 1
ATOM 1336 N N . PHE A 1 163 ? 3.089 3.962 -3.740 1.00 93.06 163 PHE A N 1
ATOM 1337 C CA . PHE A 1 163 ? 2.922 4.283 -5.156 1.00 93.06 163 PHE A CA 1
ATOM 1338 C C . PHE A 1 163 ? 1.739 5.240 -5.359 1.00 93.06 163 PHE A C 1
ATOM 1340 O O . PHE A 1 163 ? 0.736 4.879 -5.981 1.00 93.06 163 PHE A O 1
ATOM 1347 N N . PRO A 1 164 ? 1.837 6.504 -4.915 1.00 92.69 164 PRO A N 1
ATOM 1348 C CA . PRO A 1 164 ? 0.706 7.433 -4.898 1.00 92.69 164 PRO A CA 1
ATOM 1349 C C . PRO A 1 164 ? 0.264 7.908 -6.286 1.00 92.69 164 PRO A C 1
ATOM 1351 O O . PRO A 1 164 ? -0.796 8.502 -6.444 1.00 92.69 164 PRO A O 1
ATOM 1354 N N . HIS A 1 165 ? 1.065 7.646 -7.316 1.00 89.62 165 HIS A N 1
ATOM 1355 C CA . HIS A 1 165 ? 0.702 7.879 -8.717 1.00 89.62 165 HIS A CA 1
ATOM 1356 C C . HIS A 1 165 ? -0.195 6.775 -9.288 1.00 89.62 165 HIS A C 1
ATOM 1358 O O . HIS A 1 165 ? -0.688 6.885 -10.410 1.00 89.62 165 HIS A O 1
ATOM 1364 N N . SER A 1 166 ? -0.338 5.673 -8.556 1.00 89.94 166 SER A N 1
ATOM 1365 C CA . SER A 1 166 ? -1.041 4.483 -9.008 1.00 89.94 166 SER A CA 1
ATOM 1366 C C . SER A 1 166 ? -2.552 4.549 -8.751 1.00 89.94 166 SER A C 1
ATOM 1368 O O . SER A 1 166 ? -3.321 3.848 -9.417 1.00 89.94 166 SER A O 1
ATOM 1370 N N . TYR A 1 167 ? -2.957 5.461 -7.862 1.00 90.19 167 TYR A N 1
ATOM 1371 C CA . TYR A 1 167 ? -4.323 5.698 -7.425 1.00 90.19 167 TYR A CA 1
ATOM 1372 C C . TYR A 1 167 ? -4.743 7.153 -7.670 1.00 90.19 167 TYR A C 1
ATOM 1374 O O . TYR A 1 167 ? -3.913 8.057 -7.774 1.00 90.19 167 TYR A O 1
ATOM 1382 N N . SER A 1 168 ? -6.045 7.390 -7.796 1.00 88.94 168 SER A N 1
ATOM 1383 C CA . SER A 1 168 ? -6.618 8.727 -7.967 1.00 88.94 168 SER A CA 1
ATOM 1384 C C . SER A 1 168 ? -7.745 8.910 -6.966 1.00 88.94 168 SER A C 1
ATOM 1386 O O . SER A 1 168 ? -8.645 8.077 -6.894 1.00 88.94 168 SER A O 1
ATOM 1388 N N . LEU A 1 169 ? -7.682 9.989 -6.185 1.00 90.81 169 LEU A N 1
ATOM 1389 C CA . LEU A 1 169 ? -8.719 10.293 -5.206 1.00 90.81 169 LEU A CA 1
ATOM 1390 C C . LEU A 1 169 ? -9.988 10.762 -5.918 1.00 90.81 169 LEU A C 1
ATOM 1392 O O . LEU A 1 169 ? -9.937 11.625 -6.793 1.00 90.81 169 LEU A O 1
ATOM 1396 N N . THR A 1 170 ? -11.121 10.217 -5.496 1.00 90.88 170 THR A N 1
ATOM 1397 C CA . THR A 1 170 ? -12.455 10.731 -5.815 1.00 90.88 170 THR A CA 1
ATOM 1398 C C . THR A 1 170 ? -13.063 11.376 -4.571 1.00 90.88 170 THR A C 1
ATOM 1400 O O . THR A 1 170 ? -12.564 11.198 -3.457 1.00 90.88 170 THR A O 1
ATOM 1403 N N . VAL A 1 171 ? -14.136 12.147 -4.740 1.00 91.12 171 VAL A N 1
ATOM 1404 C CA . VAL A 1 171 ? -14.822 12.786 -3.606 1.00 91.12 171 VAL A CA 1
ATOM 1405 C C . VAL A 1 171 ? -15.380 11.721 -2.661 1.00 91.12 171 VAL A C 1
ATOM 1407 O O . VAL A 1 171 ? -15.241 11.849 -1.452 1.00 91.12 171 VAL A O 1
ATOM 1410 N N . GLU A 1 172 ? -15.917 10.632 -3.209 1.00 92.19 172 GLU A N 1
ATOM 1411 C CA . GLU A 1 172 ? -16.556 9.551 -2.457 1.00 92.19 172 GLU A CA 1
ATOM 1412 C C . GLU A 1 172 ? -15.568 8.842 -1.525 1.00 92.19 172 GLU A C 1
ATOM 1414 O O . GLU A 1 172 ? -15.890 8.555 -0.375 1.00 92.19 172 GLU A O 1
ATOM 1419 N N . VAL A 1 173 ? -14.340 8.589 -1.987 1.00 91.94 173 VAL A N 1
ATOM 1420 C CA . VAL A 1 173 ? -13.319 7.937 -1.150 1.00 91.94 173 VAL A CA 1
ATOM 1421 C C . VAL A 1 173 ? -12.750 8.885 -0.096 1.00 91.94 173 VAL A C 1
ATOM 1423 O O . VAL A 1 173 ? -12.384 8.448 0.996 1.00 91.94 173 VAL A O 1
ATOM 1426 N N . VAL A 1 174 ? -12.698 10.190 -0.379 1.00 93.94 174 VAL A N 1
ATOM 1427 C CA . VAL A 1 174 ? -12.343 11.192 0.636 1.00 93.94 174 VAL A CA 1
ATOM 1428 C C . VAL A 1 174 ? -13.437 11.287 1.701 1.00 93.94 174 VAL A C 1
ATOM 1430 O O . VAL A 1 174 ? -13.112 11.333 2.888 1.00 93.94 174 VAL A O 1
ATOM 1433 N N . ASP A 1 175 ? -14.706 11.242 1.294 1.00 94.75 175 ASP A N 1
ATOM 1434 C CA . ASP A 1 175 ? -15.859 11.250 2.197 1.00 94.75 175 ASP A CA 1
ATOM 1435 C C . ASP A 1 175 ? -15.894 9.992 3.087 1.00 94.75 175 ASP A C 1
ATOM 1437 O O . ASP A 1 175 ? -16.166 10.099 4.279 1.00 94.75 175 ASP A O 1
ATOM 1441 N N . GLU A 1 176 ? -15.489 8.822 2.581 1.00 95.69 176 GLU A N 1
ATOM 1442 C CA . GLU A 1 176 ? -15.344 7.618 3.415 1.00 95.69 176 GLU A CA 1
ATOM 1443 C C . GLU A 1 176 ? -14.355 7.820 4.573 1.00 95.69 176 GLU A C 1
ATOM 1445 O O . GLU A 1 176 ? -14.646 7.470 5.719 1.00 95.69 176 GLU A O 1
ATOM 1450 N N . LEU A 1 177 ? -13.172 8.382 4.302 1.00 96.31 177 LEU A N 1
ATOM 1451 C CA . LEU A 1 177 ? -12.203 8.632 5.370 1.00 96.31 177 LEU A CA 1
ATOM 1452 C C . LEU A 1 177 ? -12.686 9.745 6.312 1.00 96.31 177 LEU A C 1
ATOM 1454 O O . LEU A 1 177 ? -12.429 9.681 7.515 1.00 96.31 177 LEU A O 1
ATOM 1458 N N . HIS A 1 178 ? -13.417 10.732 5.790 1.00 96.00 178 HIS A N 1
ATOM 1459 C CA . HIS A 1 178 ? -14.071 11.744 6.612 1.00 96.00 178 HIS A CA 1
ATOM 1460 C C . HIS A 1 178 ? -15.043 11.092 7.612 1.00 96.00 178 HIS A C 1
ATOM 1462 O O . HIS A 1 178 ? -14.965 11.380 8.806 1.00 96.00 178 HIS A O 1
ATOM 1468 N N . ASP A 1 179 ? -15.888 10.154 7.179 1.00 97.31 179 ASP A N 1
ATOM 1469 C CA . ASP A 1 179 ? -16.817 9.434 8.062 1.00 97.31 179 ASP A CA 1
ATOM 1470 C C . ASP A 1 179 ? -16.088 8.620 9.142 1.00 97.31 179 ASP A C 1
ATOM 1472 O O . ASP A 1 179 ? -16.475 8.640 10.317 1.00 97.31 179 ASP A O 1
ATOM 1476 N N . ILE A 1 180 ? -14.982 7.959 8.779 1.00 97.38 180 ILE A N 1
ATOM 1477 C CA . ILE A 1 180 ? -14.127 7.228 9.727 1.00 97.38 180 ILE A CA 1
ATOM 1478 C C . ILE A 1 180 ? -13.572 8.171 10.799 1.00 97.38 180 ILE A C 1
ATOM 1480 O O . ILE A 1 180 ? -13.625 7.856 11.993 1.00 97.38 180 ILE A O 1
ATOM 1484 N N . LEU A 1 181 ? -13.057 9.336 10.402 1.00 97.69 181 LEU A N 1
ATOM 1485 C CA . LEU A 1 181 ? -12.531 10.323 11.342 1.00 97.69 181 LEU A CA 1
ATOM 1486 C C . LEU A 1 181 ? -13.642 10.935 12.204 1.00 97.69 181 LEU A C 1
ATOM 1488 O O . LEU A 1 181 ? -13.432 11.143 13.396 1.00 97.69 181 LEU A O 1
ATOM 1492 N N . SER A 1 182 ? -14.832 11.183 11.650 1.00 97.69 182 SER A N 1
ATOM 1493 C CA . SER A 1 182 ? -15.979 11.711 12.398 1.00 97.69 182 SER A CA 1
ATOM 1494 C C . SER A 1 182 ? -16.423 10.739 13.485 1.00 97.69 182 SER A C 1
ATOM 1496 O O . SER A 1 182 ? -16.608 11.146 14.635 1.00 97.69 182 SER A O 1
ATOM 1498 N N . HIS A 1 183 ? -16.528 9.452 13.145 1.00 96.81 183 HIS A N 1
ATOM 1499 C CA . HIS A 1 183 ? -16.782 8.400 14.122 1.00 96.81 183 HIS A CA 1
ATOM 1500 C C . HIS A 1 183 ? -15.682 8.359 15.188 1.00 96.81 183 HIS A C 1
ATOM 1502 O O . HIS A 1 183 ? -15.987 8.375 16.377 1.00 96.81 183 HIS A O 1
ATOM 1508 N N . SER A 1 184 ? -14.414 8.394 14.770 1.00 97.38 184 SER A N 1
ATOM 1509 C CA . SER A 1 184 ? -13.264 8.337 15.679 1.00 97.38 184 SER A CA 1
ATOM 1510 C C . SER A 1 184 ? -13.246 9.503 16.672 1.00 97.38 184 SER A C 1
ATOM 1512 O O . SER A 1 184 ? -13.001 9.300 17.855 1.00 97.38 184 SER A O 1
ATOM 1514 N N . ILE A 1 185 ? -13.570 10.722 16.225 1.00 97.81 185 ILE A N 1
ATOM 1515 C CA . ILE A 1 185 ? -13.694 11.898 17.099 1.00 97.81 185 ILE A CA 1
ATOM 1516 C C . ILE A 1 185 ? -14.793 11.676 18.139 1.00 97.81 185 ILE A C 1
ATOM 1518 O O . ILE A 1 185 ? -14.584 11.947 19.321 1.00 97.81 185 ILE A O 1
ATOM 1522 N N . CYS A 1 186 ? -15.964 11.198 17.708 1.00 97.56 186 CYS A N 1
ATOM 1523 C CA . CYS A 1 186 ? -17.073 10.921 18.613 1.00 97.56 186 CYS A CA 1
ATOM 1524 C C . CYS A 1 186 ? -16.690 9.856 19.646 1.00 97.56 186 CYS A C 1
ATOM 1526 O O . CYS A 1 186 ? -16.915 10.058 20.839 1.00 97.56 186 CYS A O 1
ATOM 1528 N N . ASP A 1 187 ? -16.077 8.758 19.205 1.00 96.38 187 ASP A N 1
ATOM 1529 C CA . ASP A 1 187 ? -15.639 7.665 20.072 1.00 96.38 187 ASP A CA 1
ATOM 1530 C C . ASP A 1 187 ? -14.628 8.156 21.116 1.00 96.38 187 ASP A C 1
ATOM 1532 O O . ASP A 1 187 ? -14.843 7.986 22.311 1.00 96.38 187 ASP A O 1
ATOM 1536 N N . THR A 1 188 ? -13.593 8.895 20.706 1.00 96.06 188 THR A N 1
ATOM 1537 C CA . THR A 1 188 ? -12.588 9.433 21.639 1.00 96.06 188 THR A CA 1
ATOM 1538 C C . THR A 1 188 ? -13.165 10.455 22.629 1.00 96.06 188 THR A C 1
ATOM 1540 O O . THR A 1 188 ? -12.706 10.530 23.766 1.00 96.06 188 THR A O 1
ATOM 1543 N N . ILE A 1 189 ? -14.167 11.253 22.236 1.00 97.19 189 ILE A N 1
ATOM 1544 C CA . ILE A 1 189 ? -14.823 12.213 23.146 1.00 97.19 189 ILE A CA 1
ATOM 1545 C C . ILE A 1 189 ? -15.737 11.500 24.149 1.00 97.19 189 ILE A C 1
ATOM 1547 O O . ILE A 1 189 ? -15.860 11.941 25.292 1.00 97.19 189 ILE A O 1
ATOM 1551 N N . THR A 1 190 ? -16.418 10.440 23.717 1.00 95.94 190 THR A N 1
ATOM 1552 C CA . THR A 1 190 ? -17.490 9.800 24.495 1.00 95.94 190 THR A CA 1
ATOM 1553 C C . THR A 1 190 ? -17.042 8.555 25.257 1.00 95.94 190 THR A C 1
ATOM 1555 O O . THR A 1 190 ? -17.717 8.171 26.211 1.00 95.94 190 THR A O 1
ATOM 1558 N N . SER A 1 191 ? -15.896 7.966 24.900 1.00 93.75 191 SER A N 1
ATOM 1559 C CA . SER A 1 191 ? -15.320 6.783 25.537 1.00 93.75 191 SER A CA 1
ATOM 1560 C C . SER A 1 191 ? -13.909 7.055 26.061 1.00 93.75 191 SER A C 1
ATOM 1562 O O . SER A 1 191 ? -12.965 7.290 25.305 1.00 93.75 191 SER A O 1
ATOM 1564 N N . SER A 1 192 ? -13.729 6.940 27.381 1.00 91.50 192 SER A N 1
ATOM 1565 C CA . SER A 1 192 ? -12.406 6.991 28.023 1.00 91.50 192 SER A CA 1
ATOM 1566 C C . SER A 1 192 ? -11.506 5.805 27.657 1.00 91.50 192 SER A C 1
ATOM 1568 O O . SER A 1 192 ? -10.298 5.855 27.876 1.00 91.50 192 SER A O 1
ATOM 1570 N N . THR A 1 193 ? -12.094 4.734 27.126 1.00 90.94 193 THR A N 1
ATOM 1571 C CA . THR A 1 193 ? -11.438 3.476 26.750 1.00 90.94 193 THR A CA 1
ATOM 1572 C C . THR A 1 193 ? -11.379 3.286 25.235 1.00 90.94 193 THR A C 1
ATOM 1574 O O . THR A 1 193 ? -11.097 2.184 24.774 1.00 90.94 193 THR A O 1
ATOM 1577 N N . SER A 1 194 ? -11.568 4.357 24.456 1.00 93.69 194 SER A N 1
ATOM 1578 C CA . SER A 1 194 ? -11.503 4.340 22.991 1.00 93.69 194 SER A CA 1
ATOM 1579 C C . SER A 1 194 ? -10.275 3.593 22.449 1.00 93.69 194 SER A C 1
ATOM 1581 O O . SER A 1 194 ? -9.135 3.725 22.929 1.00 93.69 194 SER A O 1
ATOM 1583 N N . THR A 1 195 ? -10.508 2.810 21.400 1.00 93.62 195 THR A N 1
ATOM 1584 C CA . THR A 1 195 ? -9.463 2.078 20.674 1.00 93.62 195 THR A CA 1
ATOM 1585 C C . THR A 1 195 ? -8.740 2.941 19.634 1.00 93.62 195 THR A C 1
ATOM 1587 O O . THR A 1 195 ? -7.702 2.539 19.109 1.00 93.62 195 THR A O 1
ATOM 1590 N N . VAL A 1 196 ? -9.224 4.161 19.383 1.00 95.25 196 VAL A N 1
ATOM 1591 C CA . VAL A 1 196 ? -8.592 5.122 18.475 1.00 95.25 196 VAL A CA 1
ATOM 1592 C C . VAL A 1 196 ? -7.222 5.554 19.036 1.00 95.25 196 VAL A C 1
ATOM 1594 O O . VAL A 1 196 ? -7.125 5.931 20.209 1.00 95.25 196 VAL A O 1
ATOM 1597 N N . PRO A 1 197 ? -6.137 5.522 18.234 1.00 92.00 197 PRO A N 1
ATOM 1598 C CA . PRO A 1 197 ? -4.779 5.784 18.719 1.00 92.00 197 PRO A CA 1
ATOM 1599 C C . PRO A 1 197 ? -4.393 7.272 18.735 1.00 92.00 197 PRO A C 1
ATOM 1601 O O . PRO A 1 197 ? -3.263 7.599 19.087 1.00 92.00 197 PRO A O 1
ATOM 1604 N N . TYR A 1 198 ? -5.303 8.166 18.344 1.00 95.75 198 TYR A N 1
ATOM 1605 C CA . TYR A 1 198 ? -5.047 9.594 18.157 1.00 95.75 198 TYR A CA 1
ATOM 1606 C C . TYR A 1 198 ? -5.832 10.454 19.138 1.00 95.75 198 TYR A C 1
ATOM 1608 O O . TYR A 1 198 ? -6.908 10.071 19.597 1.00 95.75 198 TYR A O 1
ATOM 1616 N N . SER A 1 199 ? -5.309 11.644 19.432 1.00 96.25 199 SER A N 1
ATOM 1617 C CA . SER A 1 199 ? -6.057 12.630 20.204 1.00 96.25 199 SER A CA 1
ATOM 1618 C C . SER A 1 199 ? -7.155 13.277 19.353 1.00 96.25 199 SER A C 1
ATOM 1620 O O . SER A 1 199 ? -7.083 13.322 18.124 1.00 96.25 199 SER A O 1
ATOM 1622 N N . VAL A 1 200 ? -8.162 13.864 20.008 1.00 97.06 200 VAL A N 1
ATOM 1623 C CA . VAL A 1 200 ? -9.212 14.642 19.323 1.00 97.06 200 VAL A CA 1
ATOM 1624 C C . VAL A 1 200 ? -8.620 15.799 18.503 1.00 97.06 200 VAL A C 1
ATOM 1626 O O . VAL A 1 200 ? -9.200 16.174 17.485 1.00 97.06 200 VAL A O 1
ATOM 1629 N N . SER A 1 201 ? -7.484 16.366 18.930 1.00 97.56 201 SER A N 1
ATOM 1630 C CA . SER A 1 201 ? -6.793 17.423 18.182 1.00 97.56 201 SER A CA 1
ATOM 1631 C C . SER A 1 201 ? -6.236 16.884 16.867 1.00 97.56 201 SER A C 1
ATOM 1633 O O . SER A 1 201 ? -6.577 17.409 15.809 1.00 97.56 201 SER A O 1
ATOM 1635 N N . ASP A 1 202 ? -5.483 15.782 16.924 1.00 97.31 202 ASP A N 1
ATOM 1636 C CA . ASP A 1 202 ? -4.878 15.161 15.739 1.00 97.31 202 ASP A CA 1
ATOM 1637 C C . ASP A 1 202 ? -5.955 14.744 14.729 1.00 97.31 202 ASP A C 1
ATOM 1639 O O . ASP A 1 202 ? -5.835 15.003 13.534 1.00 97.31 202 ASP A O 1
ATOM 1643 N N . LEU A 1 203 ? -7.059 14.155 15.205 1.00 97.50 203 LEU A N 1
ATOM 1644 C CA . LEU A 1 203 ? -8.173 13.744 14.346 1.00 97.50 203 LEU A CA 1
ATOM 1645 C C . LEU A 1 203 ? -8.832 14.937 13.637 1.00 97.50 203 LEU A C 1
ATOM 1647 O O . LEU A 1 203 ? -9.211 14.836 12.469 1.00 97.50 203 LEU A O 1
ATOM 1651 N N . LYS A 1 204 ? -8.961 16.082 14.320 1.00 96.94 204 LYS A N 1
ATOM 1652 C CA . LYS A 1 204 ? -9.480 17.317 13.713 1.00 96.94 204 LYS A CA 1
ATOM 1653 C C . LYS A 1 204 ? -8.513 17.887 12.678 1.00 96.94 204 LYS A C 1
ATOM 1655 O O . LYS A 1 204 ? -8.969 18.350 11.635 1.00 96.94 204 LYS A O 1
ATOM 1660 N N . GLU A 1 205 ? -7.207 17.829 12.922 1.00 96.56 205 GLU A N 1
ATOM 1661 C CA . GLU A 1 205 ? -6.196 18.241 11.941 1.00 96.56 205 GLU A CA 1
ATOM 1662 C C . GLU A 1 205 ? -6.213 17.343 10.699 1.00 96.56 205 GLU A C 1
ATOM 1664 O O . GLU A 1 205 ? -6.242 17.849 9.575 1.00 96.56 205 GLU A O 1
ATOM 1669 N N . MET A 1 206 ? -6.313 16.022 10.882 1.00 96.19 206 MET A N 1
ATOM 1670 C CA . MET A 1 206 ? -6.511 15.079 9.777 1.00 96.19 206 MET A CA 1
ATOM 1671 C C . MET A 1 206 ? -7.773 15.421 8.976 1.00 96.19 206 MET A C 1
ATOM 1673 O O . MET A 1 206 ? -7.727 15.460 7.749 1.00 96.19 206 MET A O 1
ATOM 1677 N N . MET A 1 207 ? -8.880 15.758 9.646 1.00 95.25 207 MET A N 1
ATOM 1678 C CA . MET A 1 207 ? -10.120 16.168 8.981 1.00 95.25 207 MET A CA 1
ATOM 1679 C C . MET A 1 207 ? -9.945 17.434 8.128 1.00 95.25 207 MET A C 1
ATOM 1681 O O . MET A 1 207 ? -10.453 17.525 7.008 1.00 95.25 207 MET A O 1
ATOM 1685 N N . LEU A 1 208 ? -9.202 18.422 8.637 1.00 93.62 208 LEU A N 1
ATOM 1686 C CA . LEU A 1 208 ? -8.894 19.647 7.897 1.00 93.62 208 LEU A CA 1
ATOM 1687 C C . LEU A 1 208 ? -8.062 19.358 6.641 1.00 93.62 208 LEU A C 1
ATOM 1689 O O . LEU A 1 208 ? -8.324 19.957 5.595 1.00 93.62 208 LEU A O 1
ATOM 1693 N N . LEU A 1 209 ? -7.115 18.416 6.710 1.00 91.81 209 LEU A N 1
ATOM 1694 C CA . LEU A 1 209 ? -6.367 17.960 5.535 1.00 91.81 209 LEU A CA 1
ATOM 1695 C C . LEU A 1 209 ? -7.307 17.368 4.471 1.00 91.81 209 LEU A C 1
ATOM 1697 O O . LEU A 1 209 ? -7.195 17.728 3.297 1.00 91.81 209 LEU A O 1
ATOM 1701 N N . LEU A 1 210 ? -8.282 16.540 4.863 1.00 91.88 210 LEU A N 1
ATOM 1702 C CA . LEU A 1 210 ? -9.245 15.944 3.925 1.00 91.88 210 LEU A CA 1
ATOM 1703 C C . LEU A 1 210 ? -10.141 16.976 3.247 1.00 91.88 210 LEU A C 1
ATOM 1705 O O . LEU A 1 210 ? -10.406 16.857 2.054 1.00 91.88 210 LEU A O 1
ATOM 1709 N N . ASN A 1 211 ? -10.550 18.027 3.958 1.00 89.94 211 ASN A N 1
ATOM 1710 C CA . ASN A 1 211 ? -11.342 19.109 3.369 1.00 89.94 211 ASN A CA 1
ATOM 1711 C C . ASN A 1 211 ? -10.622 19.796 2.199 1.00 89.94 211 ASN A C 1
ATOM 1713 O O . ASN A 1 211 ? -11.269 20.241 1.248 1.00 89.94 211 ASN A O 1
ATOM 1717 N N . ASN A 1 212 ? -9.289 19.867 2.243 1.00 86.88 212 ASN A N 1
ATOM 1718 C CA . ASN A 1 212 ? -8.490 20.397 1.141 1.00 86.88 212 ASN A CA 1
ATOM 1719 C C . ASN A 1 212 ? -8.389 19.396 -0.017 1.00 86.88 212 ASN A C 1
ATOM 1721 O O . ASN A 1 212 ? -8.567 19.788 -1.172 1.00 86.88 212 ASN A O 1
ATOM 1725 N N . LEU A 1 213 ? -8.177 18.109 0.285 1.00 87.69 213 LEU A N 1
ATOM 1726 C CA . LEU A 1 213 ? -8.136 17.039 -0.721 1.00 87.69 213 LEU A CA 1
ATOM 1727 C C . LEU A 1 213 ? -9.473 16.863 -1.448 1.00 87.69 213 LEU A C 1
ATOM 1729 O O . LEU A 1 213 ? -9.488 16.585 -2.643 1.00 87.69 213 LEU A O 1
ATOM 1733 N N . ARG A 1 214 ? -10.593 17.071 -0.750 1.00 85.56 214 ARG A N 1
ATOM 1734 C CA . ARG A 1 214 ? -11.943 17.005 -1.319 1.00 85.56 214 ARG A CA 1
ATOM 1735 C C . ARG A 1 214 ? -12.186 18.097 -2.360 1.00 85.56 214 ARG A C 1
ATOM 1737 O O . ARG A 1 214 ? -12.803 17.842 -3.387 1.00 85.56 214 ARG A O 1
ATOM 1744 N N . LYS A 1 215 ? -11.711 19.319 -2.090 1.00 83.88 215 LYS A N 1
ATOM 1745 C CA . LYS A 1 215 ? -11.860 20.473 -2.997 1.00 83.88 215 LYS A CA 1
ATOM 1746 C C . LYS A 1 215 ? -10.964 20.357 -4.223 1.00 83.88 215 LYS A C 1
ATOM 1748 O O . LYS A 1 215 ? -11.367 20.765 -5.305 1.00 83.88 215 LYS A O 1
ATOM 1753 N N . ASN A 1 216 ? -9.763 19.816 -4.033 1.00 77.25 216 ASN A N 1
ATOM 1754 C CA . ASN A 1 216 ? -8.764 19.650 -5.077 1.00 77.25 216 ASN A CA 1
ATOM 1755 C C . ASN A 1 216 ? -8.243 18.209 -5.041 1.00 77.25 216 ASN A C 1
ATOM 1757 O O . ASN A 1 216 ? -7.239 17.953 -4.364 1.00 77.25 216 ASN A O 1
ATOM 1761 N N . PRO A 1 217 ? -8.907 17.273 -5.751 1.00 68.69 217 PRO A N 1
ATOM 1762 C CA . PRO A 1 217 ? -8.429 15.905 -5.877 1.00 68.69 217 PRO A CA 1
ATOM 1763 C C . PRO A 1 217 ? -6.982 15.921 -6.359 1.00 68.69 217 PRO A C 1
ATOM 1765 O O . PRO A 1 217 ? -6.669 16.397 -7.451 1.00 68.69 217 PRO A O 1
ATOM 1768 N N . SER A 1 218 ? -6.082 15.479 -5.489 1.00 68.75 218 SER A N 1
ATOM 1769 C CA . SER A 1 218 ? -4.644 15.568 -5.726 1.00 68.75 218 SER A CA 1
ATOM 1770 C C . SER A 1 218 ? -4.103 14.256 -6.281 1.00 68.75 218 SER A C 1
ATOM 1772 O O . SER A 1 218 ? -4.645 13.180 -6.031 1.00 68.75 218 SER A O 1
ATOM 1774 N N . THR A 1 219 ? -2.999 14.350 -7.014 1.00 67.62 219 THR A N 1
ATOM 1775 C CA . THR A 1 219 ? -2.147 13.214 -7.381 1.00 67.62 219 THR A CA 1
ATOM 1776 C C . THR A 1 219 ? -0.842 13.289 -6.592 1.00 67.62 219 THR A C 1
ATOM 1778 O O . THR A 1 219 ? -0.379 14.385 -6.271 1.00 67.62 219 THR A O 1
ATOM 1781 N N . GLY A 1 220 ? -0.207 12.153 -6.296 1.00 83.44 220 GLY A N 1
ATOM 1782 C CA . GLY A 1 220 ? 1.085 12.151 -5.602 1.00 83.44 220 GLY A CA 1
ATOM 1783 C C . GLY A 1 220 ? 0.943 12.456 -4.106 1.00 83.44 220 GLY A C 1
ATOM 1784 O O . GLY A 1 220 ? 0.386 11.652 -3.366 1.00 83.44 220 GLY A O 1
ATOM 1785 N N . GLY A 1 221 ? 1.431 13.615 -3.650 1.00 88.00 221 GLY A N 1
ATOM 1786 C CA . GLY A 1 221 ? 1.497 14.001 -2.228 1.00 88.00 221 GLY A CA 1
ATOM 1787 C C . GLY A 1 221 ? 0.237 13.707 -1.415 1.00 88.00 221 GLY A C 1
ATOM 1788 O O . GLY A 1 221 ? 0.293 12.999 -0.410 1.00 88.00 221 GLY A O 1
ATOM 1789 N N . GLY A 1 222 ? -0.916 14.204 -1.865 1.00 92.06 222 GLY A N 1
ATOM 1790 C CA . GLY A 1 222 ? -2.158 14.012 -1.120 1.00 92.06 222 GLY A CA 1
ATOM 1791 C C . GLY A 1 222 ? -2.730 12.595 -1.207 1.00 92.06 222 GLY A C 1
ATOM 1792 O O . GLY A 1 222 ? -3.329 12.151 -0.233 1.00 92.06 222 GLY A O 1
ATOM 1793 N N . VAL A 1 223 ? -2.473 11.842 -2.289 1.00 93.56 223 VAL A N 1
ATOM 1794 C CA . VAL A 1 223 ? -2.773 10.395 -2.337 1.00 93.56 223 VAL A CA 1
ATOM 1795 C C . VAL A 1 223 ? -1.941 9.662 -1.290 1.00 93.56 223 VAL A C 1
ATOM 1797 O O . VAL A 1 223 ? -2.487 8.840 -0.563 1.00 93.56 223 VAL A O 1
ATOM 1800 N N . SER A 1 224 ? -0.647 9.977 -1.177 1.00 94.38 224 SER A N 1
ATOM 1801 C CA . SER A 1 224 ? 0.241 9.347 -0.194 1.00 94.38 224 SER A CA 1
ATOM 1802 C C . SER A 1 224 ? -0.233 9.622 1.237 1.00 94.38 224 SER A C 1
ATOM 1804 O O . SER A 1 224 ? -0.391 8.687 2.022 1.00 94.38 224 SER A O 1
ATOM 1806 N N . ALA A 1 225 ? -0.561 10.881 1.554 1.00 94.12 225 ALA A N 1
ATOM 1807 C CA . ALA A 1 225 ? -1.082 11.269 2.866 1.00 94.12 225 ALA A CA 1
ATOM 1808 C C . ALA A 1 225 ? -2.429 10.596 3.188 1.00 94.12 225 ALA A C 1
ATOM 1810 O O . ALA A 1 225 ? -2.572 9.985 4.247 1.00 94.12 225 ALA A O 1
ATOM 1811 N N . TYR A 1 226 ? -3.394 10.651 2.263 1.00 95.56 226 TYR A N 1
ATOM 1812 C CA . TYR A 1 226 ? -4.692 9.983 2.403 1.00 95.56 226 TYR A CA 1
ATOM 1813 C C . TYR A 1 226 ? -4.525 8.478 2.645 1.00 95.56 226 TYR A C 1
ATOM 1815 O O . TYR A 1 226 ? -5.077 7.925 3.596 1.00 95.56 226 TYR A O 1
ATOM 1823 N N . SER A 1 227 ? -3.719 7.825 1.807 1.00 95.88 227 SER A N 1
ATOM 1824 C CA . SER A 1 227 ? -3.529 6.375 1.840 1.00 95.88 227 SER A CA 1
ATOM 1825 C C . SER A 1 227 ? -2.838 5.932 3.123 1.00 95.88 227 SER A C 1
ATOM 1827 O O . SER A 1 227 ? -3.188 4.894 3.676 1.00 95.88 227 SER A O 1
ATOM 1829 N N . ARG A 1 228 ? -1.921 6.747 3.659 1.00 95.50 228 ARG A N 1
ATOM 1830 C CA . ARG A 1 228 ? -1.289 6.493 4.957 1.00 95.50 228 ARG A CA 1
ATOM 1831 C C . ARG A 1 228 ? -2.302 6.521 6.103 1.00 95.50 228 ARG A C 1
ATOM 1833 O O . ARG A 1 228 ? -2.265 5.636 6.954 1.00 95.50 228 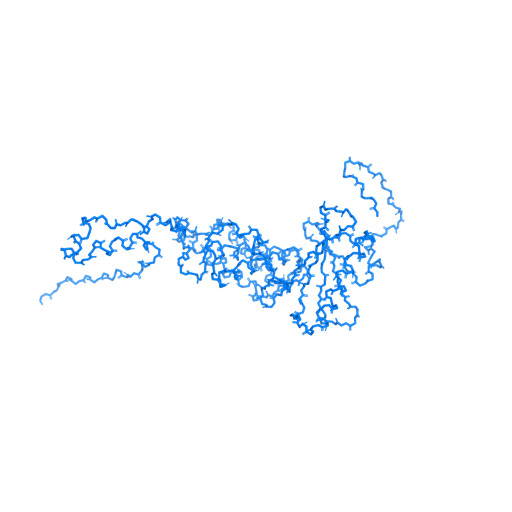ARG A O 1
ATOM 1840 N N . ILE A 1 229 ? -3.223 7.487 6.116 1.00 96.62 229 ILE A N 1
ATOM 1841 C CA . ILE A 1 229 ? -4.281 7.554 7.138 1.00 96.62 229 ILE A CA 1
ATOM 1842 C C . ILE A 1 229 ? -5.245 6.367 6.980 1.00 96.62 229 ILE A C 1
ATOM 1844 O O . ILE A 1 229 ? -5.532 5.682 7.962 1.00 96.62 229 ILE A O 1
ATOM 1848 N N . MET A 1 230 ? -5.689 6.058 5.754 1.00 96.69 230 MET A N 1
ATOM 1849 C CA . MET A 1 230 ? -6.540 4.887 5.500 1.00 96.69 230 MET A CA 1
ATOM 1850 C C . MET A 1 230 ? -5.871 3.573 5.906 1.00 96.69 230 MET A C 1
ATOM 1852 O O . MET A 1 230 ? -6.524 2.734 6.527 1.00 96.69 230 MET A O 1
ATOM 1856 N N . TYR A 1 231 ? -4.576 3.405 5.624 1.00 96.25 231 TYR A N 1
ATOM 1857 C CA . TYR A 1 231 ? -3.790 2.251 6.061 1.00 96.25 231 TYR A CA 1
ATOM 1858 C C . TYR A 1 231 ? -3.864 2.064 7.576 1.00 96.25 231 TYR A C 1
ATOM 1860 O O . TYR A 1 231 ? -4.156 0.962 8.039 1.00 96.25 231 TYR A O 1
ATOM 1868 N N . ILE A 1 232 ? -3.666 3.137 8.349 1.00 95.75 232 ILE A N 1
ATOM 1869 C CA . ILE A 1 232 ? -3.712 3.078 9.814 1.00 95.75 232 ILE A CA 1
ATOM 1870 C C . ILE A 1 232 ? -5.079 2.579 10.292 1.00 95.75 232 ILE A C 1
ATOM 1872 O O . ILE A 1 232 ? -5.142 1.623 11.065 1.00 95.75 232 ILE A O 1
ATOM 1876 N N . PHE A 1 233 ? -6.176 3.166 9.809 1.00 96.19 233 PHE A N 1
ATOM 1877 C CA . PHE A 1 233 ? -7.518 2.754 10.231 1.00 96.19 233 PHE A CA 1
ATOM 1878 C C . PHE A 1 233 ? -7.898 1.355 9.738 1.00 96.19 233 PHE A C 1
ATOM 1880 O O . PHE A 1 233 ? -8.507 0.592 10.486 1.00 96.19 233 PHE A O 1
ATOM 1887 N N . ALA A 1 234 ? -7.510 0.970 8.521 1.00 94.88 234 ALA A N 1
ATOM 1888 C CA . ALA A 1 234 ? -7.703 -0.392 8.026 1.00 94.88 234 ALA A CA 1
ATOM 1889 C C . ALA A 1 234 ? -6.929 -1.416 8.873 1.00 94.88 234 ALA A C 1
ATOM 1891 O O . ALA A 1 234 ? -7.481 -2.448 9.253 1.00 94.88 234 ALA A O 1
ATOM 1892 N N . ARG A 1 235 ? -5.689 -1.096 9.257 1.00 94.50 235 ARG A N 1
ATOM 1893 C CA . ARG A 1 235 ? -4.873 -1.926 10.147 1.00 94.50 235 ARG A CA 1
ATOM 1894 C C . ARG A 1 235 ? -5.494 -2.053 11.540 1.00 94.50 235 ARG A C 1
ATOM 1896 O O . ARG A 1 235 ? -5.510 -3.150 12.089 1.00 94.50 235 ARG A O 1
ATOM 1903 N N . LEU A 1 236 ? -6.064 -0.982 12.101 1.00 94.31 236 LEU A N 1
ATOM 1904 C CA . LEU A 1 236 ? -6.776 -1.047 13.389 1.00 94.31 236 LEU A CA 1
ATOM 1905 C C . LEU A 1 236 ? -7.963 -2.017 13.349 1.00 94.31 236 LEU A C 1
ATOM 1907 O O . LEU A 1 236 ? -8.151 -2.775 14.297 1.00 94.31 236 LEU A O 1
ATOM 1911 N N . ARG A 1 237 ? -8.717 -2.059 12.242 1.00 94.25 237 ARG A N 1
ATOM 1912 C CA . ARG A 1 237 ? -9.820 -3.024 12.070 1.00 94.25 237 ARG A CA 1
ATOM 1913 C C . ARG A 1 237 ? -9.334 -4.470 12.171 1.00 94.25 237 ARG A C 1
ATOM 1915 O O . ARG A 1 237 ? -10.006 -5.300 12.780 1.00 94.25 237 ARG A O 1
ATOM 1922 N N . PHE A 1 238 ? -8.153 -4.759 11.625 1.00 93.69 238 PHE A N 1
ATOM 1923 C CA . PHE A 1 238 ? -7.514 -6.062 11.789 1.00 93.69 238 PHE A CA 1
ATOM 1924 C C . PHE A 1 238 ? -7.096 -6.301 13.247 1.00 93.69 238 PHE A C 1
ATOM 1926 O O . PHE A 1 238 ? -7.481 -7.304 13.841 1.00 93.69 238 PHE A O 1
ATOM 1933 N N . LEU A 1 239 ? -6.388 -5.359 13.873 1.00 92.25 239 LEU A N 1
ATOM 1934 C CA . LEU A 1 239 ? -5.918 -5.501 15.259 1.00 92.25 239 LEU A CA 1
ATOM 1935 C C . LEU A 1 239 ? -7.046 -5.653 16.288 1.00 92.25 239 LEU A C 1
ATOM 1937 O O . LEU A 1 239 ? -6.831 -6.185 17.379 1.00 92.25 239 LEU A O 1
ATOM 1941 N N . HIS A 1 240 ? -8.232 -5.131 15.993 1.00 92.19 240 HIS A N 1
ATOM 1942 C CA . HIS A 1 240 ? -9.366 -5.103 16.918 1.00 92.19 240 HIS A CA 1
ATOM 1943 C C . HIS A 1 240 ? -10.462 -6.101 16.555 1.00 92.19 240 HIS A C 1
ATOM 1945 O O . HIS A 1 240 ? -11.532 -6.069 17.155 1.00 92.19 240 HIS A O 1
ATOM 1951 N N . PHE A 1 241 ? -10.173 -7.049 15.653 1.00 91.75 241 PHE A N 1
ATOM 1952 C CA . PHE A 1 241 ? -11.113 -8.109 15.274 1.00 91.75 241 PHE A CA 1
ATOM 1953 C C . PHE A 1 241 ? -12.458 -7.538 14.796 1.00 91.75 241 PHE A C 1
ATOM 1955 O O . PHE A 1 241 ? -13.522 -8.081 15.098 1.00 91.75 241 PHE A O 1
ATOM 1962 N N . ASN A 1 242 ? -12.433 -6.420 14.062 1.00 91.56 242 ASN A N 1
ATOM 1963 C CA . ASN A 1 242 ? -13.660 -5.798 13.578 1.00 91.56 242 ASN A CA 1
ATOM 1964 C C . ASN A 1 242 ? -14.466 -6.791 12.728 1.00 91.56 242 ASN A C 1
ATOM 1966 O O . ASN A 1 242 ? -13.920 -7.603 11.982 1.00 91.56 242 ASN A O 1
ATOM 1970 N N . GLY A 1 243 ? -15.788 -6.759 12.895 1.00 89.69 243 GLY A N 1
ATOM 1971 C CA . GLY A 1 243 ? -16.698 -7.690 12.226 1.00 89.69 243 GLY A CA 1
ATOM 1972 C C . GLY A 1 243 ? -16.654 -9.132 12.747 1.00 89.69 243 GLY A C 1
ATOM 1973 O O . GLY A 1 243 ? -17.434 -9.949 12.268 1.00 89.69 243 GLY A O 1
ATOM 1974 N N . GLN A 1 244 ?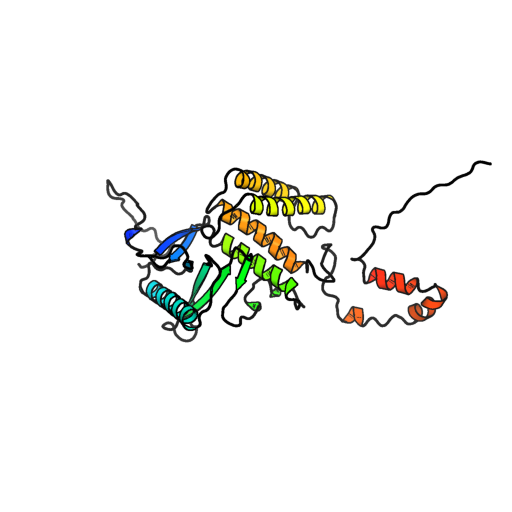 -15.797 -9.461 13.722 1.00 88.00 244 GLN A N 1
ATOM 1975 C CA . GLN A 1 244 ? -15.722 -10.802 14.305 1.00 88.00 244 GLN A CA 1
ATOM 1976 C C . GLN A 1 244 ? -16.461 -10.899 15.649 1.00 88.00 244 GLN A C 1
ATOM 1978 O O . GLN A 1 244 ? -16.547 -9.916 16.396 1.00 88.00 244 GLN A O 1
ATOM 1983 N N . PRO A 1 245 ? -16.949 -12.098 16.021 1.00 82.81 245 PRO A N 1
ATOM 1984 C CA . PRO A 1 245 ? -17.364 -12.370 17.390 1.00 82.81 245 PRO A CA 1
ATOM 1985 C C . PRO A 1 245 ? -16.190 -12.135 18.350 1.00 82.81 245 PRO A C 1
ATOM 1987 O O . PRO A 1 245 ? -15.148 -12.773 18.229 1.00 82.81 245 PRO A O 1
ATOM 1990 N N . GLY A 1 246 ? -16.355 -11.220 19.307 1.00 81.19 246 GLY A N 1
ATOM 1991 C CA . GLY A 1 246 ? -15.279 -10.849 20.235 1.00 81.19 246 GLY A CA 1
ATOM 1992 C C . GLY A 1 246 ? -14.387 -9.694 19.769 1.00 81.19 246 GLY A C 1
ATOM 1993 O O . GLY A 1 246 ? -13.295 -9.541 20.313 1.00 81.19 246 GLY A O 1
ATOM 1994 N N . ALA A 1 247 ? -14.851 -8.879 18.812 1.00 88.94 247 ALA A N 1
ATOM 1995 C CA . ALA A 1 247 ? -14.233 -7.596 18.481 1.00 88.94 247 ALA A CA 1
ATOM 1996 C C . ALA A 1 247 ? -13.876 -6.788 19.744 1.00 88.94 247 ALA A C 1
ATOM 1998 O O . ALA A 1 247 ? -14.648 -6.744 20.710 1.00 88.94 247 ALA A O 1
ATOM 1999 N N . ARG A 1 248 ? -12.703 -6.149 19.731 1.00 89.94 248 ARG A N 1
ATOM 2000 C CA . ARG A 1 248 ? -12.271 -5.228 20.784 1.00 89.94 248 ARG A CA 1
ATOM 2001 C C . ARG A 1 248 ? -12.987 -3.899 20.589 1.00 89.94 248 ARG A C 1
ATOM 2003 O O . ARG A 1 248 ? -12.664 -3.168 19.657 1.00 89.94 248 ARG A O 1
ATOM 2010 N N . LEU A 1 249 ? -13.922 -3.587 21.478 1.00 90.56 249 LEU A N 1
ATOM 2011 C CA . LEU A 1 249 ? -14.623 -2.298 21.469 1.00 90.56 249 LEU A CA 1
ATOM 2012 C C . LEU A 1 249 ? -13.941 -1.281 22.386 1.00 90.56 249 LEU A C 1
ATOM 2014 O O . LEU A 1 249 ? -13.912 -0.096 22.072 1.00 90.56 249 LEU A O 1
ATOM 2018 N N . ASP A 1 250 ? -13.304 -1.771 23.448 1.00 89.00 250 ASP A N 1
ATOM 2019 C CA . ASP A 1 250 ? -12.584 -0.963 24.422 1.00 89.00 250 ASP A CA 1
ATOM 2020 C C . ASP A 1 250 ? -11.120 -1.406 24.545 1.00 89.00 250 ASP A C 1
ATOM 2022 O O . ASP A 1 250 ? -10.775 -2.585 24.440 1.00 89.00 250 ASP A O 1
ATOM 2026 N N . ARG A 1 251 ? -10.215 -0.454 24.776 1.00 87.12 251 ARG A N 1
ATOM 2027 C CA . ARG A 1 251 ? -8.764 -0.682 24.851 1.00 87.12 251 ARG A CA 1
ATOM 2028 C C . ARG A 1 251 ? -8.358 -1.606 26.000 1.00 87.12 251 ARG A C 1
ATOM 2030 O O . ARG A 1 251 ? -7.348 -2.299 25.895 1.00 87.12 251 ARG A O 1
ATOM 2037 N N . ASP A 1 252 ? -9.122 -1.611 27.086 1.00 85.75 252 ASP A N 1
ATOM 2038 C CA . ASP A 1 252 ? -8.916 -2.465 28.257 1.00 85.75 252 ASP A CA 1
ATOM 2039 C C . ASP A 1 252 ? -9.475 -3.891 28.072 1.00 85.75 252 ASP A C 1
ATOM 2041 O O . ASP A 1 252 ? -9.180 -4.788 28.870 1.00 85.75 252 ASP A O 1
ATOM 2045 N N . GLN A 1 253 ? -10.207 -4.150 26.984 1.00 81.12 253 GLN A N 1
ATOM 2046 C CA . GLN A 1 253 ? -10.723 -5.472 26.658 1.00 81.12 253 GLN A CA 1
ATOM 2047 C C . GLN A 1 253 ? -9.625 -6.382 26.075 1.00 81.12 253 GLN A C 1
ATOM 2049 O O . GLN A 1 253 ? -9.041 -6.146 25.007 1.00 81.12 253 GLN A O 1
ATOM 2054 N N . SER A 1 254 ? -9.378 -7.507 26.754 1.00 80.06 254 SER A N 1
ATOM 2055 C CA . SER A 1 254 ? -8.552 -8.587 26.204 1.00 80.06 254 SER A CA 1
ATOM 2056 C C . SER A 1 254 ? -9.332 -9.378 25.156 1.00 80.06 254 SER A C 1
ATOM 2058 O O . SER A 1 254 ? -10.392 -9.922 25.451 1.00 80.06 254 SER A O 1
ATOM 2060 N N . ILE A 1 255 ? -8.758 -9.495 23.960 1.00 76.44 255 ILE A N 1
ATOM 2061 C CA . ILE A 1 255 ? -9.253 -10.345 22.861 1.00 76.44 255 ILE A CA 1
ATOM 2062 C C . ILE A 1 255 ? -8.765 -11.790 22.987 1.00 76.44 255 ILE A C 1
ATOM 2064 O O . ILE A 1 255 ? -9.392 -12.725 22.498 1.00 76.44 255 ILE A O 1
ATOM 2068 N N . HIS A 1 256 ? -7.652 -11.994 23.693 1.00 71.62 256 HIS A N 1
ATOM 2069 C CA . HIS A 1 256 ? -7.133 -13.320 23.975 1.00 71.62 256 HIS A CA 1
ATOM 2070 C C . HIS A 1 256 ? -7.726 -13.795 25.296 1.00 71.62 256 HIS A C 1
ATOM 2072 O O . HIS A 1 256 ? -7.317 -13.379 26.387 1.00 71.62 256 HIS A O 1
ATOM 2078 N N . TYR A 1 257 ? -8.719 -14.672 25.206 1.00 62.66 257 TYR A N 1
ATOM 2079 C CA . TYR A 1 257 ? -9.150 -15.449 26.355 1.00 62.66 257 TYR A CA 1
ATOM 2080 C C . TYR A 1 257 ? -8.068 -16.495 26.624 1.00 62.66 257 TYR A C 1
ATOM 2082 O O . TYR A 1 257 ? -7.870 -17.409 25.826 1.00 62.66 257 TYR A O 1
ATOM 2090 N N . LYS A 1 258 ? -7.337 -16.371 27.741 1.00 51.59 258 LYS A N 1
ATOM 2091 C CA . LYS A 1 258 ? -6.457 -17.459 28.190 1.00 51.59 258 LYS A CA 1
ATOM 2092 C C . LYS A 1 258 ? -7.305 -18.726 28.305 1.00 51.59 258 LYS A C 1
ATOM 2094 O O . LYS A 1 258 ? -8.329 -18.699 28.989 1.00 51.59 258 LYS A O 1
ATOM 2099 N N . ALA A 1 259 ? -6.864 -19.823 27.690 1.00 46.69 259 ALA A N 1
ATOM 2100 C CA . ALA A 1 259 ? -7.498 -21.137 27.824 1.00 46.69 259 ALA A CA 1
ATOM 2101 C C . ALA A 1 259 ? -7.723 -21.523 29.306 1.00 46.69 259 ALA A C 1
ATOM 2103 O O . ALA A 1 259 ? -8.730 -22.146 29.640 1.00 46.69 259 ALA A O 1
ATOM 2104 N N . ASP A 1 260 ? -6.879 -21.021 30.215 1.00 44.03 260 ASP A N 1
ATOM 2105 C CA . ASP A 1 260 ? -7.046 -21.140 31.669 1.00 44.03 260 ASP A CA 1
ATOM 2106 C C . ASP A 1 260 ? -8.358 -20.559 32.221 1.00 44.03 260 ASP A C 1
ATOM 2108 O O . ASP A 1 260 ? -8.890 -21.080 33.199 1.00 44.03 260 ASP A O 1
ATOM 2112 N N . ARG A 1 261 ? -8.928 -19.499 31.628 1.00 45.25 261 ARG A N 1
ATOM 2113 C CA . ARG A 1 261 ? -10.215 -18.933 32.085 1.00 45.25 261 ARG A CA 1
ATOM 2114 C C . ARG A 1 261 ? -11.417 -19.773 31.657 1.00 45.25 261 ARG A C 1
ATOM 2116 O O . ARG A 1 261 ? -12.412 -19.781 32.375 1.00 45.25 261 ARG A O 1
ATOM 2123 N N . LEU A 1 262 ? -11.318 -20.513 30.551 1.00 44.44 262 LEU A N 1
ATOM 2124 C CA . LEU A 1 262 ? -12.308 -21.536 30.187 1.00 44.44 262 LEU A CA 1
ATOM 2125 C C . LEU A 1 262 ? -12.172 -22.786 31.076 1.00 44.44 262 LEU A C 1
ATOM 2127 O O . LEU A 1 262 ? -13.151 -23.494 31.303 1.00 44.44 262 LEU A O 1
ATOM 2131 N N . GLN A 1 263 ? -10.979 -23.017 31.636 1.00 42.06 263 GLN A N 1
ATOM 2132 C CA . GLN A 1 263 ? -10.696 -24.067 32.618 1.00 42.06 263 GLN A CA 1
ATOM 2133 C C . GLN A 1 263 ? -10.913 -23.666 34.081 1.00 42.06 263 GLN A C 1
ATOM 2135 O O . GLN A 1 263 ? -10.736 -24.515 34.959 1.00 42.06 263 GLN A O 1
ATOM 2140 N N . HIS A 1 264 ? -11.368 -22.444 34.383 1.00 47.03 264 HIS A N 1
ATOM 2141 C CA . HIS A 1 264 ? -11.909 -22.153 35.710 1.00 47.03 264 HIS A CA 1
ATOM 2142 C C . HIS A 1 264 ? -13.235 -22.902 35.856 1.00 47.03 264 HIS A C 1
ATOM 2144 O O . HIS A 1 264 ? -14.324 -22.355 35.676 1.00 47.03 264 HIS A O 1
ATOM 2150 N N . ARG A 1 265 ? -13.134 -24.202 36.169 1.00 51.69 265 ARG A N 1
ATOM 2151 C CA . ARG A 1 265 ? -14.237 -25.008 36.673 1.00 51.69 265 ARG A CA 1
ATOM 2152 C C . ARG A 1 265 ? -14.913 -24.171 37.743 1.00 51.69 265 ARG A C 1
ATOM 2154 O O . ARG A 1 265 ? -14.265 -23.783 38.714 1.00 51.69 265 ARG A O 1
ATOM 2161 N N . ARG A 1 266 ? -16.198 -23.881 37.518 1.00 59.56 266 ARG A N 1
ATOM 2162 C CA . ARG A 1 266 ? -17.067 -23.173 38.461 1.00 59.56 266 ARG A CA 1
ATOM 2163 C C . ARG A 1 266 ? -16.701 -23.615 39.874 1.00 59.56 266 ARG A C 1
ATOM 2165 O O . ARG A 1 266 ? -16.776 -24.823 40.136 1.00 59.56 266 ARG A O 1
ATOM 2172 N N . PRO A 1 267 ? -16.286 -22.703 40.763 1.00 68.12 267 PRO A N 1
ATOM 2173 C CA . PRO A 1 267 ? -16.008 -23.117 42.117 1.00 68.12 267 PRO A CA 1
ATOM 2174 C C . PRO A 1 267 ? -17.305 -23.706 42.680 1.00 68.12 267 PRO A C 1
ATOM 2176 O O . PRO A 1 267 ? -18.399 -23.197 42.432 1.00 68.12 267 PRO A O 1
ATOM 2179 N N . TRP A 1 268 ? -17.194 -24.855 43.337 1.00 70.56 268 TRP A N 1
ATOM 2180 C CA . TRP A 1 268 ? -18.329 -25.721 43.673 1.00 70.56 268 TRP A CA 1
ATOM 2181 C C . TRP A 1 268 ? -19.458 -24.981 44.415 1.00 70.56 268 TRP A C 1
ATOM 2183 O O . TRP A 1 268 ? -20.632 -25.275 44.195 1.00 70.56 268 TRP A O 1
ATOM 2193 N N . TRP A 1 269 ? -19.118 -23.957 45.202 1.00 72.31 269 TRP A N 1
ATOM 2194 C CA . TRP A 1 269 ? -20.073 -23.106 45.909 1.00 72.31 269 TRP A CA 1
ATOM 2195 C C . TRP A 1 269 ? -20.997 -22.315 44.964 1.00 72.31 269 TRP A C 1
ATOM 2197 O O . TRP A 1 269 ? -22.190 -22.205 45.232 1.00 72.31 269 TRP A O 1
ATOM 2207 N N . MET A 1 270 ? -20.505 -21.845 43.812 1.00 70.12 270 MET A N 1
ATOM 2208 C CA . MET A 1 270 ? -21.319 -21.154 42.799 1.00 70.12 270 MET A CA 1
ATOM 2209 C C . MET A 1 270 ? -22.348 -22.093 42.158 1.00 70.12 270 MET A C 1
ATOM 2211 O O . MET A 1 270 ? -23.459 -21.676 41.837 1.00 70.12 270 MET A O 1
ATOM 2215 N N . ARG A 1 271 ? -22.001 -23.378 42.001 1.00 69.25 271 ARG A N 1
ATOM 2216 C CA . ARG A 1 271 ? -22.911 -24.400 41.464 1.00 69.25 271 ARG A CA 1
ATOM 2217 C C . ARG A 1 271 ? -24.029 -24.735 42.453 1.00 69.25 271 ARG A C 1
ATOM 2219 O O . ARG A 1 271 ? -25.163 -24.912 42.026 1.00 69.25 271 ARG A O 1
ATOM 2226 N N . SER A 1 272 ? -23.720 -24.775 43.747 1.00 73.56 272 SER A N 1
ATOM 2227 C CA . SER A 1 272 ? -24.708 -25.032 44.801 1.00 73.56 272 SER A CA 1
ATOM 2228 C C . SER A 1 272 ? -25.628 -23.838 45.067 1.00 73.56 272 SER A C 1
ATOM 2230 O O . SER A 1 272 ? -26.789 -24.031 45.409 1.00 73.56 272 SER A O 1
ATOM 2232 N N . LEU A 1 273 ? -25.136 -22.608 44.888 1.00 73.62 273 LEU A N 1
ATOM 2233 C CA . LEU A 1 273 ? -25.932 -21.393 45.085 1.00 73.62 273 LEU A CA 1
ATOM 2234 C C . LEU A 1 273 ? -26.799 -21.020 43.876 1.00 73.62 273 LEU A C 1
ATOM 2236 O O . LEU A 1 273 ? -27.735 -20.243 44.032 1.00 73.62 273 LEU A O 1
ATOM 2240 N N . SER A 1 274 ? -26.526 -21.562 42.686 1.00 76.38 274 SER A N 1
ATOM 2241 C CA . SER A 1 274 ? -27.301 -21.258 41.475 1.00 76.38 274 SER A CA 1
ATOM 2242 C C . SER A 1 274 ? -28.801 -21.575 41.614 1.00 76.38 274 SER A C 1
ATOM 2244 O O . SER A 1 274 ? -29.597 -20.674 41.361 1.00 76.38 274 SER A O 1
ATOM 2246 N N . PRO A 1 275 ? -29.235 -22.758 42.096 1.00 75.31 275 PRO A N 1
ATOM 2247 C CA . PRO A 1 275 ? -30.661 -23.034 42.287 1.00 75.31 275 PRO A CA 1
ATOM 2248 C C . PRO A 1 275 ? -31.303 -22.129 43.347 1.00 75.31 275 PRO A C 1
ATOM 2250 O O . PRO A 1 275 ? -32.444 -21.711 43.192 1.00 75.31 275 PRO A O 1
ATOM 2253 N N . VAL A 1 276 ? -30.555 -21.802 44.409 1.00 80.62 276 VAL A N 1
ATOM 2254 C CA . VAL A 1 276 ? -31.029 -20.989 45.545 1.00 80.62 276 VAL A CA 1
ATOM 2255 C C . VAL A 1 276 ? -31.212 -19.525 45.150 1.00 80.62 276 VAL A C 1
ATOM 2257 O O . VAL A 1 276 ? -32.130 -18.858 45.615 1.00 80.62 276 VAL A O 1
ATOM 2260 N N . LEU A 1 277 ? -30.341 -19.026 44.277 1.00 77.25 277 LEU A N 1
ATOM 2261 C CA . LEU A 1 277 ? -30.320 -17.639 43.825 1.00 77.25 277 LEU A CA 1
ATOM 2262 C C . LEU A 1 277 ? -30.876 -17.487 42.402 1.00 77.25 277 LEU A C 1
ATOM 2264 O O . LEU A 1 277 ? -30.501 -16.545 41.709 1.00 77.25 277 LEU A O 1
ATOM 2268 N N . PHE A 1 278 ? -31.739 -18.402 41.945 1.00 79.69 278 PHE A N 1
ATOM 2269 C CA . PHE A 1 278 ? -32.408 -18.332 40.634 1.00 79.69 278 PHE A CA 1
ATOM 2270 C C . PHE A 1 278 ? -31.446 -18.101 39.454 1.00 79.69 278 PHE A C 1
ATOM 2272 O O . PHE A 1 278 ? -31.685 -17.269 38.582 1.00 79.69 278 PHE A O 1
ATOM 2279 N N . SER A 1 279 ? -30.307 -18.789 39.456 1.00 72.06 279 SER A N 1
ATOM 2280 C CA . SER A 1 279 ? -29.235 -18.649 38.462 1.00 72.06 279 SER A CA 1
ATOM 2281 C C . SER A 1 279 ? -28.628 -17.239 38.355 1.00 72.06 279 SER A C 1
ATOM 2283 O O . SER A 1 279 ? -27.825 -16.987 37.458 1.00 72.06 279 SER A O 1
ATOM 2285 N N . ALA A 1 280 ? -28.906 -16.327 39.295 1.00 70.31 280 ALA A N 1
ATOM 2286 C CA . ALA A 1 280 ? -28.264 -15.013 39.359 1.00 70.31 280 ALA A CA 1
ATOM 2287 C C . ALA A 1 280 ? -26.722 -15.086 39.435 1.00 70.31 280 ALA A C 1
ATOM 2289 O O . ALA A 1 280 ? -26.069 -14.299 38.748 1.00 70.31 280 ALA A O 1
ATOM 2290 N N . PRO A 1 281 ? -26.101 -16.048 40.156 1.00 65.50 281 PRO A N 1
ATOM 2291 C CA . PRO A 1 281 ? -24.648 -16.225 40.131 1.00 65.50 281 PRO A CA 1
ATOM 2292 C C . PRO A 1 281 ? -24.125 -16.641 38.751 1.00 65.50 281 PRO A C 1
ATOM 2294 O O . PRO A 1 281 ? -23.025 -16.244 38.373 1.00 65.50 281 PRO A O 1
ATOM 2297 N N . ASP A 1 282 ? -24.911 -17.405 37.980 1.00 64.06 282 ASP A N 1
ATOM 2298 C CA . ASP A 1 282 ? -24.553 -17.789 36.610 1.00 64.06 282 ASP A CA 1
ATOM 2299 C C . ASP A 1 282 ? -24.633 -16.595 35.660 1.00 64.06 282 ASP A C 1
ATOM 2301 O O . ASP A 1 282 ? -23.772 -16.449 34.795 1.00 64.06 282 ASP A O 1
ATOM 2305 N N . LEU A 1 283 ? -25.641 -15.734 35.833 1.00 58.72 283 LEU A N 1
ATOM 2306 C CA . LEU A 1 2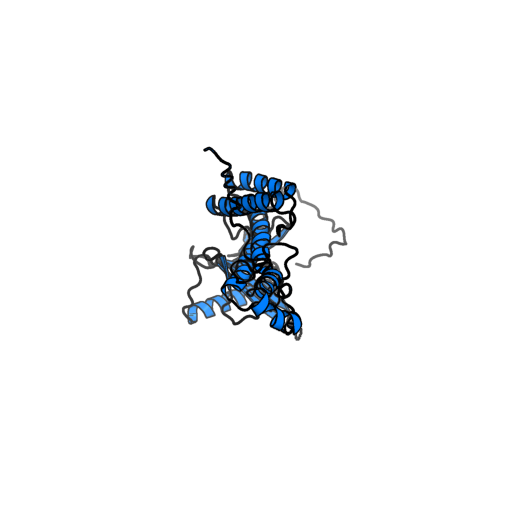83 ? -25.782 -14.500 35.068 1.00 58.72 283 LEU A CA 1
ATOM 2307 C C . LEU A 1 283 ? -24.626 -13.539 35.372 1.00 58.72 283 LEU A C 1
ATOM 2309 O O . LEU A 1 283 ? -24.032 -12.990 34.454 1.00 58.72 283 LEU A O 1
ATOM 2313 N N . TYR A 1 284 ? -24.250 -13.396 36.645 1.00 60.75 284 TYR A N 1
ATOM 2314 C CA . TYR A 1 284 ? -23.150 -12.526 37.063 1.00 60.75 284 TYR A CA 1
ATOM 2315 C C . TYR A 1 284 ? -21.791 -13.043 36.575 1.00 60.75 284 TYR A C 1
ATOM 2317 O O . TYR A 1 284 ? -20.991 -12.272 36.058 1.00 60.75 284 TYR A O 1
ATOM 2325 N N . TYR A 1 285 ? -21.538 -14.353 36.667 1.00 62.53 285 TYR A N 1
ATOM 2326 C CA . TYR A 1 285 ? -20.299 -14.960 36.175 1.00 62.53 285 TYR A CA 1
ATOM 2327 C C . TYR A 1 285 ? -20.190 -14.885 34.647 1.00 62.53 285 TYR A C 1
ATOM 2329 O O . TYR A 1 285 ? -19.130 -14.548 34.123 1.00 62.53 285 TYR A O 1
ATOM 2337 N N . ARG A 1 286 ? -21.293 -15.136 33.925 1.00 54.22 286 ARG A N 1
ATOM 2338 C CA . ARG A 1 286 ? -21.356 -14.964 32.467 1.00 54.22 286 ARG A CA 1
ATOM 2339 C C . ARG A 1 286 ? -21.179 -13.508 32.068 1.00 54.22 286 ARG A C 1
ATOM 2341 O O . ARG A 1 286 ? -20.391 -13.257 31.172 1.00 54.22 286 ARG A O 1
ATOM 2348 N N . ASN A 1 287 ? -21.820 -12.565 32.756 1.00 49.88 287 ASN A N 1
ATOM 2349 C CA . ASN A 1 287 ? -21.659 -11.139 32.482 1.00 49.88 287 ASN A CA 1
ATOM 2350 C C . ASN A 1 287 ? -20.226 -10.684 32.775 1.00 49.88 287 ASN A C 1
ATOM 2352 O O . ASN A 1 287 ? -19.634 -10.050 31.923 1.00 49.88 287 ASN A O 1
ATOM 2356 N N . CYS A 1 288 ? -19.594 -11.110 33.874 1.00 54.12 288 CYS A N 1
ATOM 2357 C CA . CYS A 1 288 ? -18.176 -10.824 34.132 1.00 54.12 288 CYS A CA 1
ATOM 2358 C C . CYS A 1 288 ? -17.218 -11.442 33.092 1.00 54.12 288 CYS A C 1
ATOM 2360 O O . CYS A 1 288 ? -16.114 -10.932 32.908 1.00 54.12 288 CYS A O 1
ATOM 2362 N N . GLN A 1 289 ? -17.611 -12.526 32.413 1.00 46.06 289 GLN A N 1
ATOM 2363 C CA . GLN A 1 289 ? -16.854 -13.118 31.300 1.00 46.06 289 GLN A CA 1
ATOM 2364 C C . GLN A 1 289 ? -17.190 -12.495 29.931 1.00 46.06 289 GLN A C 1
ATOM 2366 O O . GLN A 1 289 ? -16.341 -12.492 29.041 1.00 46.06 289 GLN A O 1
ATOM 2371 N N . LEU A 1 290 ? -18.401 -11.955 29.776 1.00 43.88 290 LEU A N 1
ATOM 2372 C CA . LEU A 1 290 ? -18.969 -11.375 28.554 1.00 43.88 290 LEU A CA 1
ATOM 2373 C C . LEU A 1 290 ? -19.101 -9.846 28.619 1.00 43.88 290 LEU A C 1
ATOM 2375 O O . LEU A 1 290 ? -19.792 -9.285 27.777 1.00 43.88 290 LEU A O 1
ATOM 2379 N N . CYS A 1 291 ? -18.438 -9.163 29.561 1.00 38.22 291 CYS A N 1
ATOM 2380 C CA . CYS A 1 291 ? -18.521 -7.710 29.808 1.00 38.22 291 CYS A CA 1
ATOM 2381 C C . CYS A 1 291 ? -18.090 -6.799 28.626 1.00 38.22 291 CYS A C 1
ATOM 2383 O O . CYS A 1 291 ? -17.806 -5.631 28.847 1.00 38.22 291 CYS A O 1
ATOM 2385 N N . GLY A 1 292 ? -18.057 -7.291 27.385 1.00 40.00 292 GLY A N 1
ATOM 2386 C CA . GLY A 1 292 ? -18.053 -6.482 26.160 1.00 40.00 292 GLY A CA 1
ATOM 2387 C C . GLY A 1 292 ? -19.384 -6.492 25.390 1.00 40.00 292 GLY A C 1
ATOM 2388 O O . GLY A 1 292 ? -19.512 -5.784 24.399 1.00 40.00 292 GLY A O 1
ATOM 2389 N N . TRP A 1 293 ? -20.389 -7.272 25.808 1.00 31.83 293 TRP A N 1
ATOM 2390 C CA . TRP A 1 293 ? -21.661 -7.382 25.091 1.00 31.83 293 TRP A CA 1
ATOM 2391 C C . TRP A 1 293 ? -22.838 -7.118 26.037 1.00 31.83 293 TRP A C 1
ATOM 2393 O O . TRP A 1 293 ? -23.218 -7.973 26.831 1.00 31.83 293 TRP A O 1
ATOM 2403 N N . ILE A 1 294 ? -23.453 -5.941 25.859 1.00 33.34 294 ILE A N 1
ATOM 2404 C CA . ILE A 1 294 ? -24.785 -5.527 26.343 1.00 33.34 294 ILE A CA 1
ATOM 2405 C C . ILE A 1 294 ? -24.827 -4.922 27.760 1.00 33.34 294 ILE A C 1
ATOM 2407 O O . ILE A 1 294 ? -25.098 -5.627 28.723 1.00 33.34 294 ILE A O 1
ATOM 2411 N N . VAL A 1 295 ? -24.760 -3.582 27.852 1.00 29.92 295 VAL A N 1
ATOM 2412 C CA . VAL A 1 295 ? -25.715 -2.784 28.659 1.00 29.92 295 VAL A CA 1
ATOM 2413 C C . VAL A 1 295 ? -25.977 -1.424 27.983 1.00 29.92 295 VAL A C 1
ATOM 2415 O O . VAL A 1 295 ? -25.433 -0.399 28.369 1.00 29.92 295 VAL A O 1
ATOM 2418 N N . TRP A 1 296 ? -26.889 -1.397 27.012 1.00 29.16 296 TRP A N 1
ATOM 2419 C CA . TRP A 1 296 ? -27.788 -0.253 26.829 1.00 29.16 296 TRP A CA 1
ATOM 2420 C C . TRP A 1 296 ? -29.212 -0.799 26.816 1.00 29.16 296 TRP A C 1
ATOM 2422 O O . TRP A 1 296 ? -29.770 -1.128 25.778 1.00 29.16 296 TRP A O 1
ATOM 2432 N N . SER A 1 297 ? -29.794 -0.933 28.005 1.00 26.94 297 SER A N 1
ATOM 2433 C CA . SER A 1 297 ? -31.241 -1.052 28.169 1.00 26.94 297 SER A CA 1
ATOM 2434 C C . SER A 1 297 ? -31.665 -0.026 29.209 1.00 26.94 297 SER A C 1
ATOM 2436 O O . SER A 1 297 ? -31.652 -0.277 30.412 1.00 26.94 297 SER A O 1
ATOM 2438 N N . THR A 1 298 ? -31.931 1.180 28.707 1.00 29.73 298 THR A N 1
ATOM 2439 C CA . THR A 1 298 ? -33.020 2.068 29.138 1.00 29.73 298 THR A CA 1
ATOM 2440 C C . THR A 1 298 ? -33.537 1.855 30.563 1.00 29.73 298 THR A C 1
ATOM 2442 O O . THR A 1 298 ? -34.492 1.126 30.822 1.00 29.73 298 THR A O 1
ATOM 2445 N N . LYS A 1 299 ? -32.972 2.620 31.499 1.00 27.75 299 LYS A N 1
ATOM 2446 C CA . LYS A 1 299 ? -33.606 2.908 32.788 1.00 27.75 299 LYS A CA 1
ATOM 2447 C C . LYS A 1 299 ? -34.747 3.909 32.546 1.00 27.75 299 LYS A C 1
ATOM 2449 O O . LYS A 1 299 ? -34.594 5.105 32.779 1.00 27.75 299 LYS A O 1
ATOM 2454 N N . LEU A 1 300 ? -35.881 3.434 32.027 1.00 25.75 300 LEU A N 1
ATOM 2455 C CA . LEU A 1 300 ? -37.123 4.209 32.006 1.00 25.75 300 LEU A CA 1
ATOM 2456 C C . LEU A 1 300 ? -37.581 4.402 33.457 1.00 25.75 300 LEU A C 1
ATOM 2458 O O . LEU A 1 300 ? -38.107 3.498 34.102 1.00 25.75 300 LEU A O 1
ATOM 2462 N N . ARG A 1 301 ? -37.318 5.599 33.989 1.00 31.25 301 ARG A N 1
ATOM 2463 C CA . ARG A 1 301 ? -37.920 6.104 35.224 1.00 31.25 301 ARG A CA 1
ATOM 2464 C C . ARG A 1 301 ? -39.421 6.279 34.989 1.00 31.25 301 ARG A C 1
ATOM 2466 O O . ARG A 1 301 ? -39.835 7.269 34.401 1.00 31.25 301 ARG A O 1
ATOM 2473 N N . GLY A 1 302 ? -40.222 5.344 35.484 1.00 26.50 302 GLY A N 1
ATOM 2474 C CA . GLY A 1 302 ? -41.646 5.543 35.735 1.00 26.50 302 GLY A CA 1
ATOM 2475 C C . GLY A 1 302 ? -41.874 5.716 37.230 1.00 26.50 302 GLY A C 1
ATOM 2476 O O . GLY A 1 302 ? -42.097 4.739 37.936 1.00 26.50 302 GLY A O 1
ATOM 2477 N N . GLN A 1 303 ? -41.772 6.952 37.724 1.00 30.80 303 GLN A N 1
ATOM 2478 C CA . GLN A 1 303 ? -42.400 7.331 38.988 1.00 30.80 303 GLN A CA 1
ATOM 2479 C C . GLN A 1 303 ? -43.913 7.343 38.759 1.00 30.80 303 GLN A C 1
ATOM 2481 O O . GLN A 1 303 ? -44.404 8.150 37.976 1.00 30.80 303 GLN A O 1
ATOM 2486 N N . ILE A 1 304 ? -44.649 6.486 39.460 1.00 29.83 304 ILE A N 1
ATOM 2487 C CA . ILE A 1 304 ? -46.062 6.727 39.748 1.00 29.83 304 ILE A CA 1
ATOM 2488 C C . ILE A 1 304 ? -46.170 6.818 41.267 1.00 29.83 304 ILE A C 1
ATOM 2490 O O . ILE A 1 304 ? -46.133 5.817 41.977 1.00 29.83 304 ILE A O 1
ATOM 2494 N N . LEU A 1 305 ? -46.245 8.057 41.751 1.00 30.31 305 LEU A N 1
ATOM 2495 C CA . LEU A 1 305 ? -46.709 8.414 43.084 1.00 30.31 305 LEU A CA 1
ATOM 2496 C C . LEU A 1 305 ? -48.092 9.062 42.916 1.00 30.31 305 LEU A C 1
ATOM 2498 O O . LEU A 1 305 ? -48.201 10.148 42.362 1.00 30.31 305 LEU A O 1
ATOM 2502 N N . LEU A 1 306 ? -49.100 8.318 43.381 1.00 30.77 306 LEU A N 1
ATOM 2503 C CA . LEU A 1 306 ? -50.347 8.714 44.054 1.00 30.77 306 LEU A CA 1
ATOM 2504 C C . LEU A 1 306 ? -51.176 9.904 43.534 1.00 30.77 306 LEU A C 1
ATOM 2506 O O . LEU A 1 306 ? -50.772 11.056 43.647 1.00 30.77 306 LEU A O 1
ATOM 2510 N N . ALA A 1 307 ? -52.455 9.624 43.259 1.00 29.16 307 ALA A N 1
ATOM 2511 C CA . ALA A 1 307 ? -53.564 10.447 43.746 1.00 29.16 307 ALA A CA 1
ATOM 2512 C C . ALA A 1 307 ? -54.856 9.610 43.861 1.00 29.16 307 ALA A C 1
ATOM 2514 O O . ALA A 1 307 ? -55.334 9.116 42.849 1.00 29.16 307 ALA A O 1
ATOM 2515 N N . ARG A 1 308 ? -55.354 9.508 45.105 1.00 35.41 308 ARG A N 1
ATOM 2516 C CA . ARG A 1 308 ? -56.722 9.199 45.587 1.00 35.41 308 ARG A CA 1
ATOM 2517 C C . ARG A 1 308 ? -57.505 8.037 44.975 1.00 35.41 308 ARG A C 1
ATOM 2519 O O . ARG A 1 308 ? -57.988 8.169 43.836 1.00 35.41 308 ARG A O 1
#